Protein AF-0000000069105724 (afdb_homodimer)

Organism: Magallana gigas (NCBI:txid29159)

pLDDT: mean 79.83, std 27.83, range [20.56, 98.88]

Secondary structure (DSSP, 8-state):
-HHHHHHT-EEEEEE-TTS-EEEEEE-TT-BHHHHHHHHHHT--GGGTTSPPPP--SEEEEETTEEPPTT-BTGGGTPPTTSEEEEEEEEPPPP-------------S------------/-HHHHHHT-EEEEEE-TTS-EEEEEE-TT-BHHHHHHHHHHT--GGGTTSPPPP--SEEEEETTEEPPTT-BTGGGTPPTTSEEEEEEEEPPPP--------------------------

InterPro domains:
  IPR000626 Ubiquitin-like domain [PS50053] (10-93)
  IPR029071 Ubiquitin-like domain superfamily [SSF54236] (10-107)
  IPR039540 UBL3-like, ubiquitin domain [PF13881] (10-114)
  IPR040015 UBL3-like [PTHR13169] (10-116)
  IPR047977 UBL3-like, ubiquitin-like domain, metazoan [cd17048] (10-91)

Radius of gyration: 24.15 Å; Cα contacts (8 Å, |Δi|>4): 323; chains: 2; bounding box: 64×56×74 Å

Foldseek 3Di:
DVVVQQVQWDWDWDADPVGDIDIDTHGPPDDPVNVVVVCLVCPDPSCVVPDRDDPQQKWKAAPNDTDDPVDDPVNVVDDPPDDGDIDIDGDDDDPPPPPPDDVVPDPDDDDDPPDPVDDD/DVVVQQVQWDWDWDADPVGDIDIDTHGPPDDPVNVVVVCLVCPDPSCVVPDRDDPQQKWKAAPNDTDDPVDDPVNVVDDPPDDGDIDIDGDDDDPPPPPPDDVVDDDDDDDDDDDDDDPD

S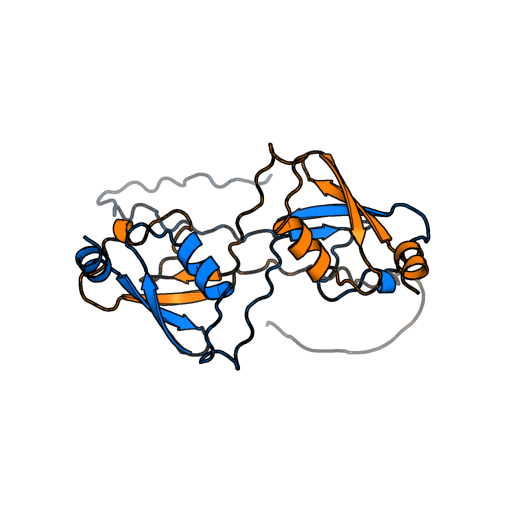equence (240 aa):
MISIQLLLRVNLRLILVSGKTKEFLFYPNDSVADVTDFVYRNWPREWSDENPPASNILRLIYQGRFLHGNVTLGALQLPQGKTTVMHLVPRENLPESNNQGQLKKDKSGESNCSNCCVIVMISIQLLLRVNLRLILVSGKTKEFLFYPNDSVADVTDFVYRNWPREWSDENPPASNILRLIYQGRFLHGNVTLGALQLPQGKTTVMHLVPRENLPESNNQGQLKKDKSGESNCSNCCVIV

Solvent-accessible surface area (backbone atoms only — not comparable to full-atom values): 15125 Å² total; per-residue (Å²): 118,71,69,57,54,61,72,52,37,42,40,36,34,38,29,39,90,87,62,54,71,51,76,44,81,42,52,38,82,39,25,44,45,54,51,36,51,48,44,68,77,55,61,53,74,94,43,63,93,52,77,78,76,75,58,64,41,45,43,46,32,46,96,90,34,76,58,59,48,82,46,30,49,49,77,64,66,63,72,79,96,42,76,46,72,33,39,42,43,67,53,67,72,65,83,74,76,70,71,72,73,73,76,68,73,71,86,85,88,88,76,80,78,73,89,68,84,73,82,132,118,71,69,58,54,61,71,54,39,42,40,37,33,38,28,38,90,87,64,53,70,51,75,45,79,41,50,37,82,39,26,42,43,54,50,36,52,48,44,67,77,54,62,54,73,93,42,63,94,53,77,76,75,74,59,63,41,45,43,43,33,48,95,91,35,77,58,58,49,81,44,29,50,51,76,66,67,63,72,78,98,43,77,44,72,32,40,44,42,68,53,67,71,65,81,73,74,70,76,71,76,74,76,78,69,77,81,84,92,83,88,87,81,78,90,71,96,70,86,128

Nearest PDB structures (foldseek):
  1wgh-assembly1_A  TM=3.651E-01  e=1.586E-09  Mus musculus
  2gow-assembly1_A  TM=3.038E-01  e=2.525E-08  Homo sapiens
  2gbm-assembly3_C  TM=4.520E-01  e=9.089E-02  Homo sapiens
  5xgh-assembly1_A  TM=4.138E-01  e=1.816E-01  Homo sapiens
  8tdu-assembly2_C  TM=5.775E-01  e=8.216E-01  Homo sapiens

Structure (mmCIF, N/CA/C/O backbone):
data_AF-0000000069105724-model_v1
#
loop_
_entity.id
_entity.type
_entity.pdbx_description
1 polymer 'Ubiquitin-like domain-containing protein'
#
loop_
_atom_site.group_PDB
_atom_site.id
_atom_site.type_symbol
_atom_site.label_atom_id
_atom_site.label_alt_id
_atom_site.label_comp_id
_atom_site.label_asym_id
_atom_site.label_entity_id
_atom_site.label_seq_id
_atom_site.pdbx_PDB_ins_code
_atom_site.Cartn_x
_atom_site.Cartn_y
_atom_site.Cartn_z
_atom_site.occupancy
_atom_site.B_iso_or_equiv
_atom_site.auth_seq_id
_atom_site.auth_comp_id
_atom_site.auth_asym_id
_atom_site.auth_atom_id
_atom_site.pdbx_PDB_model_num
ATOM 1 N N . MET A 1 1 ? -12.984 -15.062 -29.875 1 45.16 1 MET A N 1
ATOM 2 C CA . MET A 1 1 ? -11.727 -14.547 -29.344 1 45.16 1 MET A CA 1
ATOM 3 C C . MET A 1 1 ? -11.742 -14.508 -27.828 1 45.16 1 MET A C 1
ATOM 5 O O . MET A 1 1 ? -10.703 -14.688 -27.188 1 45.16 1 MET A O 1
ATOM 9 N N . ILE A 1 2 ? -12.945 -14.25 -27.234 1 51.31 2 ILE A N 1
ATOM 10 C CA . ILE A 1 2 ? -13.125 -14.062 -25.797 1 51.31 2 ILE A CA 1
ATOM 11 C C . ILE A 1 2 ? -12.852 -15.367 -25.062 1 51.31 2 ILE A C 1
ATOM 13 O O . ILE A 1 2 ? -12.25 -15.375 -24 1 51.31 2 ILE A O 1
ATOM 17 N N . SER A 1 3 ? -13.328 -16.422 -25.734 1 51.56 3 SER A N 1
ATOM 18 C CA . SER A 1 3 ? -13.352 -17.734 -25.109 1 51.56 3 SER A CA 1
ATOM 19 C C . SER A 1 3 ? -11.938 -18.25 -24.844 1 51.56 3 SER A C 1
ATOM 21 O O . SER A 1 3 ? -11.703 -18.938 -23.859 1 51.56 3 SER A O 1
ATOM 23 N N . ILE A 1 4 ? -10.984 -17.906 -25.75 1 54.56 4 ILE A N 1
ATOM 24 C CA . ILE A 1 4 ? -9.625 -18.422 -25.672 1 54.56 4 ILE A CA 1
ATOM 25 C C . ILE A 1 4 ? -8.883 -17.766 -24.5 1 54.56 4 ILE A C 1
ATOM 27 O O . ILE A 1 4 ? -8.086 -18.422 -23.828 1 54.56 4 ILE A O 1
ATOM 31 N N . GLN A 1 5 ? -9.234 -16.516 -24.266 1 55.97 5 GLN A N 1
ATOM 32 C CA . GLN A 1 5 ? -8.531 -15.812 -23.188 1 55.97 5 GLN A CA 1
ATOM 33 C C . GLN A 1 5 ? -8.789 -16.469 -21.844 1 55.97 5 GLN A C 1
ATOM 35 O O . GLN A 1 5 ? -7.883 -16.562 -21 1 55.97 5 GLN A O 1
ATOM 40 N N . LEU A 1 6 ? -10.047 -16.953 -21.703 1 60.75 6 LEU A N 1
ATOM 41 C CA . LEU A 1 6 ? -10.359 -17.625 -20.453 1 60.75 6 LEU A CA 1
ATOM 42 C C . LEU A 1 6 ? -9.547 -18.906 -20.312 1 60.75 6 LEU A C 1
ATOM 44 O O . LEU A 1 6 ? -9.156 -19.281 -19.203 1 60.75 6 LEU A O 1
ATOM 48 N N . LEU A 1 7 ? -9.383 -19.516 -21.469 1 71.38 7 LEU A N 1
ATOM 49 C CA . LEU A 1 7 ? -8.633 -20.766 -21.438 1 71.38 7 LEU A CA 1
ATOM 50 C C . LEU A 1 7 ? -7.172 -20.516 -21.078 1 71.38 7 LEU A C 1
ATOM 52 O O . LEU A 1 7 ? -6.469 -21.438 -20.656 1 71.38 7 LEU A O 1
ATOM 56 N N . LEU A 1 8 ? -6.836 -19.234 -21.188 1 84.75 8 LEU A N 1
ATOM 57 C CA . LEU A 1 8 ? -5.43 -18.922 -20.938 1 84.75 8 LEU A CA 1
ATOM 58 C C . LEU A 1 8 ? -5.238 -18.328 -19.547 1 84.75 8 LEU A C 1
ATOM 60 O O . LEU A 1 8 ? -4.113 -17.984 -19.172 1 84.75 8 LEU A O 1
ATOM 64 N N . ARG A 1 9 ? -6.406 -18.406 -18.844 1 93.5 9 ARG A N 1
ATOM 65 C CA . ARG A 1 9 ? -6.285 -17.781 -17.531 1 93.5 9 ARG A CA 1
ATOM 66 C C . ARG A 1 9 ? -5.527 -18.672 -16.562 1 93.5 9 ARG A C 1
ATOM 68 O O . ARG A 1 9 ? -5.504 -19.891 -16.734 1 93.5 9 ARG A O 1
ATOM 75 N N . VAL A 1 10 ? -4.844 -18.031 -15.68 1 96.81 10 VAL A N 1
ATOM 76 C CA . VAL A 1 10 ? -4.094 -18.703 -14.625 1 96.81 10 VAL A CA 1
ATOM 77 C C . VAL A 1 10 ? -4.969 -18.844 -13.375 1 96.81 10 VAL A C 1
ATOM 79 O O . VAL A 1 10 ? -5.504 -17.844 -12.875 1 96.81 10 VAL A O 1
ATOM 82 N N . ASN A 1 11 ? -5.195 -20.094 -12.984 1 97.44 11 ASN A N 1
ATOM 83 C CA . ASN A 1 11 ? -5.848 -20.328 -11.703 1 97.44 11 ASN A CA 1
ATOM 84 C C . ASN A 1 11 ? -4.848 -20.281 -10.547 1 97.44 11 ASN A C 1
ATOM 86 O O . ASN A 1 11 ? -3.984 -21.156 -10.43 1 97.44 11 ASN A O 1
ATOM 90 N N . LEU A 1 12 ? -4.965 -19.25 -9.734 1 98.56 12 LEU A N 1
ATOM 91 C CA . LEU A 1 12 ? -4.027 -19.016 -8.641 1 98.56 12 LEU A CA 1
ATOM 92 C C . LEU A 1 12 ? -4.711 -19.203 -7.289 1 98.56 12 LEU A C 1
ATOM 94 O O . LEU A 1 12 ? -5.723 -18.562 -7 1 98.56 12 LEU A O 1
ATOM 98 N N . ARG A 1 13 ? -4.227 -20.141 -6.496 1 98.81 13 ARG A N 1
ATOM 99 C CA . ARG A 1 13 ? -4.676 -20.281 -5.113 1 98.81 13 ARG A CA 1
ATOM 100 C C . ARG A 1 13 ? -3.734 -19.562 -4.156 1 98.81 13 ARG A C 1
ATOM 102 O O . ARG A 1 13 ? -2.543 -19.875 -4.098 1 98.81 13 ARG A O 1
ATOM 109 N N . LEU A 1 14 ? -4.277 -18.578 -3.479 1 98.88 14 LEU A N 1
ATOM 110 C CA . LEU A 1 14 ? -3.488 -17.812 -2.525 1 98.88 14 LEU A CA 1
ATOM 111 C C . LEU A 1 14 ? -3.738 -18.297 -1.1 1 98.88 14 LEU A C 1
ATOM 113 O O . LEU A 1 14 ? -4.879 -18.562 -0.722 1 98.88 14 LEU A O 1
ATOM 117 N N . ILE A 1 15 ? -2.637 -18.406 -0.337 1 98.81 15 ILE A N 1
ATOM 118 C CA . ILE A 1 15 ? -2.715 -18.859 1.049 1 98.81 15 ILE A CA 1
ATOM 119 C C . ILE A 1 15 ? -2.229 -17.75 1.979 1 98.81 15 ILE A C 1
ATOM 121 O O . ILE A 1 15 ? -1.13 -17.219 1.8 1 98.81 15 ILE A O 1
ATOM 125 N N . LEU A 1 16 ? -3.041 -17.406 2.932 1 98.69 16 LEU A N 1
ATOM 126 C CA . LEU A 1 16 ? -2.625 -16.5 3.986 1 98.69 16 LEU A CA 1
ATOM 127 C C . LEU A 1 16 ? -1.806 -17.219 5.047 1 98.69 16 LEU A C 1
ATOM 129 O O . LEU A 1 16 ? -1.787 -18.453 5.09 1 98.69 16 LEU A O 1
ATOM 133 N N . VAL A 1 17 ? -1.07 -16.422 5.93 1 97.19 17 VAL A N 1
ATOM 134 C CA . VAL A 1 17 ? -0.283 -16.984 7.02 1 97.19 17 VAL A CA 1
ATOM 135 C C . VAL A 1 17 ? -1.186 -17.812 7.934 1 97.19 17 VAL A C 1
ATOM 137 O O . VAL A 1 17 ? -0.758 -18.828 8.477 1 97.19 17 VAL A O 1
ATOM 140 N N . SER A 1 18 ? -2.396 -17.328 8.023 1 97.25 18 SER A N 1
ATOM 141 C CA . SER A 1 18 ? -3.367 -18.016 8.875 1 97.25 18 SER A CA 1
ATOM 142 C C . SER A 1 18 ? -3.732 -19.375 8.32 1 97.25 18 SER A C 1
ATOM 144 O O . SER A 1 18 ? -4.336 -20.203 9.016 1 97.25 18 SER A O 1
ATOM 146 N N . GLY A 1 19 ? -3.535 -19.625 7.047 1 97.88 19 GLY A N 1
ATOM 147 C CA . GLY A 1 19 ? -3.895 -20.875 6.418 1 97.88 19 GLY A CA 1
ATOM 148 C C . GLY A 1 19 ? -5.121 -20.781 5.535 1 97.88 19 GLY A C 1
ATOM 149 O O . GLY A 1 19 ? -5.41 -21.688 4.754 1 97.88 19 GLY A O 1
ATOM 150 N N . LYS A 1 20 ? -5.828 -19.703 5.637 1 98.31 20 LYS A N 1
ATOM 151 C CA . LYS A 1 20 ? -6.988 -19.5 4.773 1 98.31 20 LYS A CA 1
ATOM 152 C C . LYS A 1 20 ? -6.574 -19.391 3.309 1 98.31 20 LYS A C 1
ATOM 154 O O . LYS A 1 20 ? -5.516 -18.844 3 1 98.31 20 LYS A O 1
ATOM 159 N N . THR A 1 21 ? -7.457 -19.844 2.441 1 98.31 21 THR A N 1
ATOM 160 C CA . THR A 1 21 ? -7.117 -19.875 1.023 1 98.31 21 THR A CA 1
ATOM 161 C C . THR A 1 21 ? -8.258 -19.328 0.178 1 98.31 21 THR A C 1
ATOM 163 O O . THR A 1 21 ? -9.414 -19.297 0.62 1 98.31 21 THR A O 1
ATOM 166 N N . LYS A 1 22 ? -7.957 -18.875 -0.985 1 98.69 22 LYS A N 1
ATOM 167 C CA . LYS A 1 22 ? -8.914 -18.469 -2.014 1 98.69 22 LYS A CA 1
ATOM 168 C C . LYS A 1 22 ? -8.289 -18.562 -3.406 1 98.69 22 LYS A C 1
ATOM 170 O O . LYS A 1 22 ? -7.109 -18.281 -3.586 1 98.69 22 LYS A O 1
ATOM 175 N N . GLU A 1 23 ? -9.109 -18.953 -4.328 1 98.56 23 GLU A N 1
ATOM 176 C CA . GLU A 1 23 ? -8.664 -19.047 -5.715 1 98.56 23 GLU A CA 1
ATOM 177 C C . GLU A 1 23 ? -9.094 -17.828 -6.512 1 98.56 23 GLU A C 1
ATOM 179 O O . GLU A 1 23 ? -10.195 -17.312 -6.324 1 98.56 23 GLU A O 1
ATOM 184 N N . PHE A 1 24 ? -8.188 -17.438 -7.359 1 98.25 24 PHE A N 1
ATOM 185 C CA . PHE A 1 24 ? -8.414 -16.328 -8.281 1 98.25 24 PHE A CA 1
ATOM 186 C C . PHE A 1 24 ? -8.031 -16.719 -9.703 1 98.25 24 PHE A C 1
ATOM 188 O O . PHE A 1 24 ? -7.168 -17.578 -9.898 1 98.25 24 PHE A O 1
ATOM 195 N N . LEU A 1 25 ? -8.727 -16.031 -10.648 1 97.19 25 LEU A N 1
ATOM 196 C CA . LEU A 1 25 ? -8.352 -16.172 -12.055 1 97.19 25 LEU A CA 1
ATOM 197 C C . LEU A 1 25 ? -7.715 -14.891 -12.578 1 97.19 25 LEU A C 1
ATOM 199 O O . LEU A 1 25 ? -8.273 -13.805 -12.414 1 97.19 25 LEU A O 1
ATOM 203 N N . PHE A 1 26 ? -6.488 -15.07 -13.117 1 97.56 26 PHE A N 1
ATOM 204 C CA . PHE A 1 26 ? -5.766 -13.93 -13.672 1 97.56 26 PHE A CA 1
ATOM 205 C C . PHE A 1 26 ? -5.266 -14.234 -15.078 1 97.56 26 PHE A C 1
ATOM 207 O O . PHE A 1 26 ? -5.301 -15.383 -15.516 1 97.56 26 PHE A O 1
ATOM 214 N N . TYR A 1 27 ? -4.855 -13.203 -15.773 1 96.25 27 TYR A N 1
ATOM 215 C CA . TYR A 1 27 ? -4.277 -13.367 -17.094 1 96.25 27 TYR A CA 1
ATOM 216 C C . TYR A 1 27 ? -2.77 -13.578 -17.016 1 96.25 27 TYR A C 1
ATOM 218 O O . TYR A 1 27 ? -2.119 -13.078 -16.094 1 96.25 27 TYR A O 1
ATOM 226 N N . PRO A 1 28 ? -2.244 -14.258 -18.016 1 95.31 28 PRO A N 1
ATOM 227 C CA . PRO A 1 28 ? -0.793 -14.453 -18.062 1 95.31 28 PRO A CA 1
ATOM 228 C C . PRO A 1 28 ? -0.02 -13.141 -18.109 1 95.31 28 PRO A C 1
ATOM 230 O O . PRO A 1 28 ? 1.113 -13.07 -17.625 1 95.31 28 PRO A O 1
ATOM 233 N N . ASN A 1 29 ? -0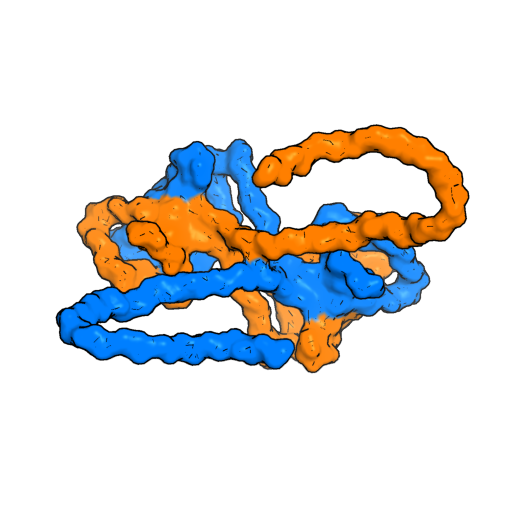.646 -12.086 -18.625 1 96.44 29 ASN A N 1
ATOM 234 C CA . ASN A 1 29 ? 0.057 -10.82 -18.766 1 96.44 29 ASN A CA 1
ATOM 235 C C . ASN A 1 29 ? -0.033 -9.984 -17.5 1 96.44 29 ASN A C 1
ATOM 237 O O . ASN A 1 29 ? 0.586 -8.922 -17.406 1 96.44 29 ASN A O 1
ATOM 241 N N . ASP A 1 30 ? -0.802 -10.445 -16.531 1 97.75 30 ASP A N 1
ATOM 242 C CA . ASP A 1 30 ? -0.829 -9.742 -15.258 1 97.75 30 ASP A CA 1
ATOM 243 C C . ASP A 1 30 ? 0.503 -9.883 -14.523 1 97.75 30 ASP A C 1
ATOM 245 O O . ASP A 1 30 ? 1.07 -10.977 -14.461 1 97.75 30 ASP A O 1
ATOM 249 N N . SER A 1 31 ? 1.043 -8.719 -14.008 1 98.5 31 SER A N 1
ATOM 250 C CA . SER A 1 31 ? 2.225 -8.766 -13.156 1 98.5 31 SER A CA 1
ATOM 251 C C . SER A 1 31 ? 1.861 -9.172 -11.734 1 98.5 31 SER A C 1
ATOM 253 O O . SER A 1 31 ? 0.689 -9.148 -11.352 1 98.5 31 SER A O 1
ATOM 255 N N . VAL A 1 32 ? 2.803 -9.5 -11.023 1 98.62 32 VAL A N 1
ATOM 256 C CA . VAL A 1 32 ? 2.635 -9.797 -9.609 1 98.62 32 VAL A CA 1
ATOM 257 C C . VAL A 1 32 ? 2.064 -8.578 -8.883 1 98.62 32 VAL A C 1
ATOM 259 O O . VAL A 1 32 ? 1.188 -8.719 -8.023 1 98.62 32 VAL A O 1
ATOM 262 N N . ALA A 1 33 ? 2.529 -7.418 -9.25 1 98.44 33 ALA A N 1
ATOM 263 C CA . ALA A 1 33 ? 2.012 -6.18 -8.68 1 98.44 33 ALA A CA 1
ATOM 264 C C . ALA A 1 33 ? 0.521 -6.023 -8.969 1 98.44 33 ALA A C 1
ATOM 266 O O . ALA A 1 33 ? -0.25 -5.629 -8.086 1 98.44 33 ALA A O 1
ATOM 267 N N . ASP A 1 34 ? 0.112 -6.352 -10.156 1 98.56 34 ASP A N 1
ATOM 268 C CA . ASP A 1 34 ? -1.303 -6.297 -10.508 1 98.56 34 ASP A CA 1
ATOM 269 C C . ASP A 1 34 ? -2.123 -7.262 -9.656 1 98.56 34 ASP A C 1
ATOM 271 O O . ASP A 1 34 ? -3.203 -6.91 -9.18 1 98.56 34 ASP A O 1
ATOM 275 N N . VAL A 1 35 ? -1.619 -8.406 -9.469 1 98.81 35 VAL A N 1
ATOM 276 C CA . VAL A 1 35 ? -2.305 -9.453 -8.719 1 98.81 35 VAL A CA 1
ATOM 277 C C . VAL A 1 35 ? -2.482 -9.023 -7.27 1 98.81 35 VAL A C 1
ATOM 279 O O . VAL A 1 35 ? -3.6 -9.031 -6.746 1 98.81 35 VAL A O 1
ATOM 282 N N . THR A 1 36 ? -1.405 -8.609 -6.617 1 98.75 36 THR A N 1
ATOM 283 C CA . THR A 1 36 ? -1.456 -8.266 -5.199 1 98.75 36 THR A CA 1
ATOM 284 C C . THR A 1 36 ? -2.32 -7.031 -4.973 1 98.75 36 THR A C 1
ATOM 286 O O . THR A 1 36 ? -3.059 -6.957 -3.988 1 98.75 36 THR A O 1
ATOM 289 N N . ASP A 1 37 ? -2.207 -6.074 -5.855 1 98.31 37 ASP A N 1
ATOM 290 C CA . ASP A 1 37 ? -3.061 -4.891 -5.762 1 98.31 37 ASP A CA 1
ATOM 291 C C . ASP A 1 37 ? -4.535 -5.27 -5.879 1 98.31 37 ASP A C 1
ATOM 293 O O . ASP A 1 37 ? -5.375 -4.75 -5.141 1 98.31 37 ASP A O 1
ATOM 297 N N . PHE A 1 38 ? -4.836 -6.109 -6.82 1 98.81 38 PHE A N 1
ATOM 298 C CA . PHE A 1 38 ? -6.207 -6.562 -7.02 1 98.81 38 PHE A CA 1
ATOM 299 C C . PHE A 1 38 ? -6.742 -7.238 -5.762 1 98.81 38 PHE A C 1
ATOM 301 O O . PHE A 1 38 ? -7.844 -6.93 -5.305 1 98.81 38 PHE A O 1
ATOM 308 N N . VAL A 1 39 ? -5.977 -8.125 -5.23 1 98.81 39 VAL A N 1
ATOM 309 C CA . VAL A 1 39 ? -6.418 -8.875 -4.062 1 98.81 39 VAL A CA 1
ATOM 310 C C . VAL A 1 39 ? -6.629 -7.926 -2.885 1 98.81 39 VAL A C 1
ATOM 312 O O . VAL A 1 39 ? -7.625 -8.023 -2.168 1 98.81 39 VAL A O 1
ATOM 315 N N . TYR A 1 40 ? -5.695 -7.039 -2.703 1 98.38 40 TYR A N 1
ATOM 316 C CA . TYR A 1 40 ? -5.805 -6.074 -1.614 1 98.38 40 TYR A CA 1
ATOM 317 C C . TYR A 1 40 ? -7.082 -5.254 -1.738 1 98.38 40 TYR A C 1
ATOM 319 O O . TYR A 1 40 ? -7.777 -5.023 -0.747 1 98.38 40 TYR A O 1
ATOM 327 N N . ARG A 1 41 ? -7.391 -4.816 -2.951 1 97.81 41 ARG A N 1
ATOM 328 C CA . ARG A 1 41 ? -8.539 -3.947 -3.197 1 97.81 41 ARG A CA 1
ATOM 329 C C . ARG A 1 41 ? -9.836 -4.738 -3.174 1 97.81 41 ARG A C 1
ATOM 331 O O . ARG A 1 41 ? -10.922 -4.16 -3.068 1 97.81 41 ARG A O 1
ATOM 338 N N . ASN A 1 42 ? -9.758 -6.031 -3.408 1 98.12 42 ASN A N 1
ATOM 339 C CA . ASN A 1 42 ? -10.914 -6.918 -3.416 1 98.12 42 ASN A CA 1
ATOM 340 C C . ASN A 1 42 ? -10.766 -8.047 -2.4 1 98.12 42 ASN A C 1
ATOM 342 O O . ASN A 1 42 ? -10.961 -9.219 -2.73 1 98.12 42 ASN A O 1
ATOM 346 N N . TRP A 1 43 ? -10.5 -7.668 -1.229 1 98.62 43 TRP A N 1
ATOM 347 C CA . TRP A 1 43 ? -10.258 -8.633 -0.159 1 98.62 43 TRP A CA 1
ATOM 348 C C . TRP A 1 43 ? -11.414 -9.625 -0.051 1 98.62 43 TRP A C 1
ATOM 350 O O . TRP A 1 43 ? -12.57 -9.227 0.082 1 98.62 43 TRP A O 1
ATOM 360 N N . PRO A 1 44 ? -11.148 -10.844 -0.131 1 97.81 44 PRO A N 1
ATOM 361 C CA . PRO A 1 44 ? -12.219 -11.836 -0.212 1 97.81 44 PRO A CA 1
ATOM 362 C C . PRO A 1 44 ? -13.094 -11.875 1.041 1 97.81 44 PRO A C 1
ATOM 364 O O . PRO A 1 44 ? -12.586 -11.68 2.152 1 97.81 44 PRO A O 1
ATOM 367 N N . ARG A 1 45 ? -14.328 -12.211 0.836 1 97.12 45 ARG A N 1
ATOM 368 C CA . ARG A 1 45 ? -15.242 -12.359 1.961 1 97.12 45 ARG A CA 1
ATOM 369 C C . ARG A 1 45 ? -14.828 -13.516 2.859 1 97.12 45 ARG A C 1
ATOM 371 O O . ARG A 1 45 ? -14.984 -13.453 4.078 1 97.12 45 ARG A O 1
ATOM 378 N N . GLU A 1 46 ? -14.281 -14.555 2.26 1 96.75 46 GLU A N 1
ATOM 379 C CA . GLU A 1 46 ? -13.828 -15.734 2.99 1 96.75 46 GLU A CA 1
ATOM 380 C C . GLU A 1 46 ? -12.719 -15.375 3.979 1 96.75 46 GLU A C 1
ATOM 382 O O . GLU A 1 46 ? -12.43 -16.141 4.902 1 96.75 46 GLU A O 1
ATOM 387 N N . TRP A 1 47 ? -12.094 -14.258 3.717 1 98.31 47 TRP A N 1
ATOM 388 C CA . TRP A 1 47 ? -11.023 -13.805 4.59 1 98.31 47 TRP A CA 1
ATOM 389 C C . TRP A 1 47 ? -11.508 -12.703 5.531 1 98.31 47 TRP A C 1
ATOM 391 O O . TRP A 1 47 ? -10.703 -11.938 6.07 1 98.31 47 TRP A O 1
ATOM 401 N N . SER A 1 48 ? -12.781 -12.547 5.793 1 96.44 48 SER A N 1
ATOM 402 C CA . SER A 1 48 ? -13.367 -11.422 6.512 1 96.44 48 SER A CA 1
ATOM 403 C C . SER A 1 48 ? -12.836 -11.336 7.938 1 96.44 48 SER A C 1
ATOM 405 O O . SER A 1 48 ? -12.766 -10.25 8.516 1 96.44 48 SER A O 1
ATOM 407 N N . ASP A 1 49 ? -12.492 -12.445 8.547 1 97.06 49 ASP A N 1
ATOM 408 C CA . ASP A 1 49 ? -11.969 -12.453 9.906 1 97.06 49 ASP A CA 1
ATOM 409 C C . ASP A 1 49 ? -10.5 -12.039 9.93 1 97.06 49 ASP A C 1
ATOM 411 O O . ASP A 1 49 ? -9.906 -11.898 11 1 97.06 49 ASP A O 1
ATOM 415 N N . GLU A 1 50 ? -9.914 -11.906 8.742 1 96.81 50 GLU A N 1
ATOM 416 C CA . GLU A 1 50 ? -8.547 -11.43 8.57 1 96.81 50 GLU A CA 1
ATOM 417 C C . GLU A 1 50 ? -8.523 -9.984 8.062 1 96.81 50 GLU A C 1
ATOM 419 O O . GLU A 1 50 ? -8.977 -9.711 6.949 1 96.81 50 GLU A O 1
ATOM 424 N N . ASN A 1 51 ? -7.988 -9.148 8.883 1 95.69 51 ASN A N 1
ATOM 425 C CA . ASN A 1 51 ? -7.895 -7.77 8.414 1 95.69 51 ASN A CA 1
ATOM 426 C C . ASN A 1 51 ? -6.816 -7.613 7.34 1 95.69 51 ASN A C 1
ATOM 428 O O . ASN A 1 51 ? -5.727 -8.172 7.465 1 95.69 51 ASN A O 1
ATOM 432 N N . PRO A 1 52 ? -7.145 -6.863 6.234 1 97.06 52 PRO A N 1
ATOM 433 C CA . PRO A 1 52 ? -6.035 -6.504 5.348 1 97.06 52 PRO A CA 1
ATOM 434 C C . PRO A 1 52 ? -4.949 -5.699 6.059 1 97.06 52 PRO A C 1
ATOM 436 O O . PRO A 1 52 ? -5.234 -4.98 7.016 1 97.06 52 PRO A O 1
ATOM 439 N N . PRO A 1 53 ? -3.695 -5.902 5.629 1 95.81 53 PRO A N 1
ATOM 440 C CA . PRO A 1 53 ? -2.656 -5.059 6.219 1 95.81 53 PRO A CA 1
ATOM 441 C C . PRO A 1 53 ? -2.863 -3.574 5.926 1 95.81 53 PRO A C 1
ATOM 443 O O . PRO A 1 53 ? -3.531 -3.223 4.949 1 95.81 53 PRO A O 1
ATOM 446 N N . ALA A 1 54 ? -2.381 -2.766 6.824 1 94.12 54 ALA A N 1
ATOM 447 C CA . ALA A 1 54 ? -2.391 -1.331 6.551 1 94.12 54 ALA A CA 1
ATOM 448 C C . ALA A 1 54 ? -1.567 -1.005 5.309 1 94.12 54 ALA A C 1
ATOM 450 O O . ALA A 1 54 ? -0.548 -1.648 5.043 1 94.12 54 ALA A O 1
ATOM 451 N N . SER A 1 55 ? -1.972 -0.055 4.555 1 95.12 55 SER A N 1
ATOM 452 C CA . SER A 1 55 ? -1.243 0.257 3.328 1 95.12 55 SER A CA 1
ATOM 453 C C . SER A 1 55 ? 0.158 0.773 3.635 1 95.12 55 SER A C 1
ATOM 455 O O . SER A 1 55 ? 1.141 0.291 3.068 1 95.12 55 SER A O 1
ATOM 457 N N . ASN A 1 56 ? 0.188 1.768 4.492 1 95 56 ASN A N 1
ATOM 458 C CA . ASN A 1 56 ? 1.438 2.387 4.918 1 95 56 ASN A CA 1
ATOM 459 C C . ASN A 1 56 ? 2.379 2.619 3.74 1 95 56 ASN A C 1
ATOM 461 O O . ASN A 1 56 ? 3.588 2.4 3.854 1 95 56 ASN A O 1
ATOM 465 N N . ILE A 1 57 ? 1.839 2.873 2.617 1 96.62 57 ILE A N 1
ATOM 466 C CA . ILE A 1 57 ? 2.668 3.139 1.446 1 96.62 57 ILE A CA 1
ATOM 467 C C . ILE A 1 57 ? 3.467 4.422 1.662 1 96.62 57 ILE A C 1
ATOM 469 O O . ILE A 1 57 ? 4.652 4.488 1.329 1 96.62 57 ILE A O 1
ATOM 473 N N . LEU A 1 58 ? 2.768 5.371 2.172 1 97.56 58 LEU A N 1
ATOM 474 C CA . LEU A 1 58 ? 3.34 6.676 2.496 1 97.56 58 LEU A CA 1
ATOM 475 C C . LEU A 1 58 ? 3.229 6.961 3.99 1 97.56 58 LEU A C 1
ATOM 477 O O . LEU A 1 58 ? 2.24 6.59 4.625 1 97.56 58 LEU A O 1
ATOM 481 N N . ARG A 1 59 ? 4.262 7.645 4.555 1 97.5 59 ARG A N 1
ATOM 482 C CA . ARG A 1 59 ? 4.281 8.047 5.957 1 97.5 59 ARG A CA 1
ATOM 483 C C . ARG A 1 59 ? 4.535 9.547 6.094 1 97.5 59 ARG A C 1
ATOM 485 O O . ARG A 1 59 ? 5.074 10.172 5.18 1 97.5 59 ARG A O 1
ATOM 492 N N . LEU A 1 60 ? 4.129 10.039 7.199 1 98.31 60 LEU A N 1
ATOM 493 C CA . LEU A 1 60 ? 4.312 11.461 7.461 1 98.31 60 LEU A CA 1
ATOM 494 C C . LEU A 1 60 ? 5.301 11.68 8.602 1 98.31 60 LEU A C 1
ATOM 496 O O . LEU A 1 60 ? 5.273 10.953 9.602 1 98.31 60 LEU A O 1
ATOM 500 N N . ILE A 1 61 ? 6.145 12.656 8.445 1 98.5 61 ILE A N 1
ATOM 501 C CA . ILE A 1 61 ? 7.031 13.141 9.5 1 98.5 61 ILE A CA 1
ATOM 502 C C . ILE A 1 61 ? 6.645 14.57 9.875 1 98.5 61 ILE A C 1
ATOM 504 O O . ILE A 1 61 ? 6.543 15.438 9.008 1 98.5 61 ILE A O 1
ATOM 508 N N . TYR A 1 62 ? 6.438 14.773 11.078 1 98.62 62 TYR A N 1
ATOM 509 C CA . TYR A 1 62 ? 6.125 16.094 11.617 1 98.62 62 TYR A CA 1
ATOM 510 C C . TYR A 1 62 ? 7.012 16.406 12.82 1 98.62 62 TYR A C 1
ATOM 512 O O . TYR A 1 62 ? 7.004 15.688 13.812 1 98.62 62 TYR A O 1
ATOM 520 N N . GLN A 1 63 ? 7.785 17.484 12.68 1 97.31 63 GLN A N 1
ATOM 521 C CA . GLN A 1 63 ? 8.656 17.938 13.758 1 97.31 63 GLN A CA 1
ATOM 522 C C . GLN A 1 63 ? 9.602 16.828 14.211 1 97.31 63 GLN A C 1
ATOM 524 O O . GLN A 1 63 ? 9.766 16.594 15.406 1 97.31 63 GLN A O 1
ATOM 529 N N . GLY A 1 64 ? 10.086 16.125 13.227 1 96.81 64 GLY A N 1
ATOM 530 C CA . GLY A 1 64 ? 11.109 15.117 13.453 1 96.81 64 GLY A CA 1
ATOM 531 C C . GLY A 1 64 ? 10.547 13.781 13.914 1 96.81 64 GLY A C 1
ATOM 532 O O . GLY A 1 64 ? 11.305 12.867 14.242 1 96.81 64 GLY A O 1
ATOM 533 N N . ARG A 1 65 ? 9.234 13.703 13.938 1 96.88 65 ARG A N 1
ATOM 534 C CA . ARG A 1 65 ? 8.57 12.5 14.445 1 96.88 65 ARG A CA 1
ATOM 535 C C . ARG A 1 65 ? 7.703 11.859 13.367 1 96.88 65 ARG A C 1
ATOM 537 O O . ARG A 1 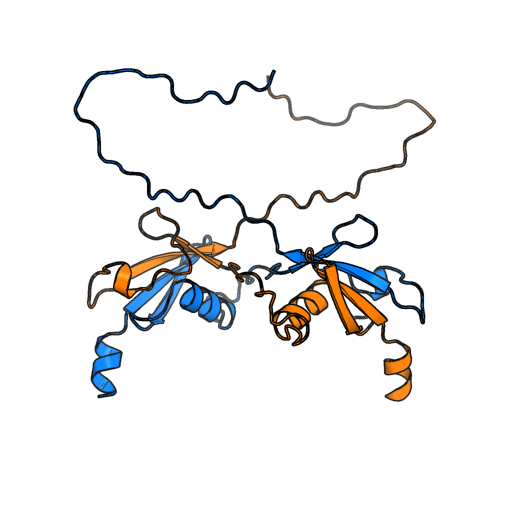65 ? 6.918 12.547 12.711 1 96.88 65 ARG A O 1
ATOM 544 N N . PHE A 1 66 ? 7.871 10.523 13.219 1 97.19 66 PHE A N 1
ATOM 545 C CA . PHE A 1 66 ? 6.93 9.797 12.375 1 97.19 66 PHE A CA 1
ATOM 546 C C . PHE A 1 66 ? 5.551 9.75 13.023 1 97.19 66 PHE A C 1
ATOM 548 O O . PHE A 1 66 ? 5.43 9.484 14.219 1 97.19 66 PHE A O 1
ATOM 555 N N . LEU A 1 67 ? 4.547 9.992 12.219 1 97.56 67 LEU A N 1
ATOM 556 C CA . LEU A 1 67 ? 3.188 9.961 12.75 1 97.56 67 LEU A CA 1
ATOM 557 C C . LEU A 1 67 ? 2.543 8.602 12.523 1 97.56 67 LEU A C 1
ATOM 559 O O . LEU A 1 67 ? 2.695 8.008 11.453 1 97.56 67 LEU A O 1
ATOM 563 N N . HIS A 1 68 ? 1.935 8.07 13.602 1 96.88 68 HIS A N 1
ATOM 564 C CA . HIS A 1 68 ? 1.181 6.832 13.469 1 96.88 68 HIS A CA 1
ATOM 565 C C . HIS A 1 68 ? -0.068 7.039 12.617 1 96.88 68 HIS A C 1
ATOM 567 O O . HIS A 1 68 ? -0.72 8.078 12.703 1 96.88 68 HIS A O 1
ATOM 573 N N . GLY A 1 69 ? -0.425 6.035 11.875 1 97.31 69 GLY A N 1
ATOM 574 C CA . GLY A 1 69 ? -1.547 6.117 10.953 1 97.31 69 GLY A CA 1
ATOM 575 C C . GLY A 1 69 ? -2.867 6.398 11.641 1 97.31 69 GLY A C 1
ATOM 576 O O . GLY A 1 69 ? -3.766 7.004 11.055 1 97.31 69 GLY A O 1
ATOM 577 N N . ASN A 1 70 ? -2.961 6.02 12.859 1 97.25 70 ASN A N 1
ATOM 578 C CA . ASN A 1 70 ? -4.227 6.109 13.578 1 97.25 70 ASN A CA 1
ATOM 579 C C . ASN A 1 70 ? -4.434 7.5 14.172 1 97.25 70 ASN A C 1
ATOM 581 O O . ASN A 1 70 ? -5.531 7.824 14.633 1 97.25 70 ASN A O 1
ATOM 585 N N . VAL A 1 71 ? -3.473 8.32 14.227 1 98 71 VAL A N 1
ATOM 586 C CA . VAL A 1 71 ? -3.572 9.656 14.82 1 98 71 VAL A CA 1
ATOM 587 C C . VAL A 1 71 ? -4.352 10.578 13.883 1 98 71 VAL A C 1
ATOM 589 O O . VAL A 1 71 ? -4.133 10.57 12.672 1 98 71 VAL A O 1
ATOM 592 N N . THR A 1 72 ? -5.273 11.273 14.406 1 98.31 72 THR A N 1
ATOM 593 C CA . THR A 1 72 ? -6 12.258 13.617 1 98.31 72 THR A CA 1
ATOM 594 C C . THR A 1 72 ? -5.242 13.586 13.578 1 98.31 72 THR A C 1
ATOM 596 O O . THR A 1 72 ? -4.406 13.852 14.445 1 98.31 72 THR A O 1
ATOM 599 N N . LEU A 1 73 ? -5.559 14.391 12.609 1 97.56 73 LEU A N 1
ATOM 600 C CA . LEU A 1 73 ? -4.895 15.688 12.5 1 97.56 73 LEU A CA 1
ATOM 601 C C . LEU A 1 73 ? -5.25 16.578 13.688 1 97.56 73 LEU A C 1
ATOM 603 O O . LEU A 1 73 ? -4.406 17.344 14.172 1 97.56 73 LEU A O 1
ATOM 607 N N . GLY A 1 74 ? -6.504 16.484 14.133 1 95.94 74 GLY A N 1
ATOM 608 C CA . GLY A 1 74 ? -6.914 17.25 15.297 1 95.94 74 GLY A CA 1
ATOM 609 C C . GLY A 1 74 ? -6.152 16.891 16.562 1 95.94 74 GLY A C 1
ATOM 610 O O . GLY A 1 74 ? -5.855 17.75 17.391 1 95.94 74 GLY A O 1
ATOM 611 N N . ALA A 1 75 ? -5.879 15.664 16.688 1 97.06 75 ALA A N 1
ATOM 612 C CA . ALA A 1 75 ? -5.184 15.18 17.891 1 97.06 75 ALA A CA 1
ATOM 613 C C . ALA A 1 75 ? -3.756 15.719 17.938 1 97.06 75 ALA A C 1
ATOM 615 O O . ALA A 1 75 ? -3.127 15.719 19 1 97.06 75 ALA A O 1
ATOM 616 N N . LEU A 1 76 ? -3.17 16.141 16.891 1 96.81 76 LEU A N 1
ATOM 617 C CA . LEU A 1 76 ? -1.797 16.625 16.828 1 96.81 76 LEU A CA 1
ATOM 618 C C . LEU A 1 76 ? -1.698 18.047 17.359 1 96.81 76 LEU A C 1
ATOM 620 O O . LEU A 1 76 ? -0.597 18.578 17.531 1 96.81 76 LEU A O 1
ATOM 624 N N . GLN A 1 77 ? -2.818 18.656 17.641 1 95.31 77 GLN A N 1
ATOM 625 C CA . GLN A 1 77 ? -2.844 20.016 18.172 1 95.31 77 GLN A CA 1
ATOM 626 C C . GLN A 1 77 ? -2.043 20.969 17.281 1 95.31 77 GLN A C 1
ATOM 628 O O . GLN A 1 77 ? -1.178 21.688 17.766 1 95.31 77 GLN A O 1
ATOM 633 N N . LEU A 1 78 ? -2.447 20.984 16.047 1 96.19 78 LEU A N 1
ATOM 634 C CA . LEU A 1 78 ? -1.772 21.812 15.055 1 96.19 78 LEU A CA 1
ATOM 635 C C . LEU A 1 78 ? -2.201 23.266 15.195 1 96.19 78 LEU A C 1
ATOM 637 O O . LEU A 1 78 ? -3.307 23.562 15.656 1 96.19 78 LEU A O 1
ATOM 641 N N . PRO A 1 79 ? -1.261 24.234 14.828 1 93.38 79 PRO A N 1
ATOM 642 C CA . PRO A 1 79 ? -1.646 25.641 14.852 1 93.38 79 PRO A CA 1
ATOM 643 C C . PRO A 1 79 ? -2.855 25.938 13.969 1 93.38 79 PRO A C 1
ATOM 645 O O . PRO A 1 79 ? -2.877 25.562 12.797 1 93.38 79 PRO A O 1
ATOM 648 N N . GLN A 1 80 ? -3.873 26.609 14.531 1 87 80 GLN A N 1
ATOM 649 C CA . GLN A 1 80 ? -5.109 26.891 13.805 1 87 80 GLN A CA 1
ATOM 650 C C . GLN A 1 80 ? -4.93 28.047 12.828 1 87 80 GLN A C 1
ATOM 652 O O . GLN A 1 80 ? -4.285 29.047 13.164 1 87 80 GLN A O 1
ATOM 657 N N . GLY A 1 81 ? -5.57 27.828 11.711 1 88.25 81 GLY A N 1
ATOM 658 C CA . GLY A 1 81 ? -5.57 28.906 10.734 1 88.25 81 GLY A CA 1
ATOM 659 C C . GLY A 1 81 ? -4.23 29.094 10.047 1 88.25 81 GLY A C 1
ATOM 660 O O . GLY A 1 81 ? -4.023 30.078 9.328 1 88.25 81 GLY A O 1
ATOM 661 N N . LYS A 1 82 ? -3.273 28.312 10.328 1 95 82 LYS A N 1
ATOM 662 C CA . LYS A 1 82 ? -1.967 28.359 9.68 1 95 82 LYS A CA 1
ATOM 663 C C . LYS A 1 82 ? -1.722 27.109 8.836 1 95 82 LYS A C 1
ATOM 665 O O . LYS A 1 82 ? -2.486 26.141 8.906 1 95 82 LYS A O 1
ATOM 670 N N . THR A 1 83 ? -0.705 27.25 8.023 1 97.88 83 THR A N 1
ATOM 671 C CA . THR A 1 83 ? -0.271 26.094 7.246 1 97.88 83 THR A CA 1
ATOM 672 C C . THR A 1 83 ? 0.701 25.234 8.047 1 97.88 83 THR A C 1
ATOM 674 O O . THR A 1 83 ? 1.649 25.766 8.641 1 97.88 83 THR A O 1
ATOM 677 N N . THR A 1 84 ? 0.395 23.969 8.18 1 98.44 84 THR A N 1
ATOM 678 C CA . THR A 1 84 ? 1.321 23.031 8.805 1 98.44 84 THR A CA 1
ATOM 679 C C . THR A 1 84 ? 2.123 22.281 7.742 1 98.44 84 THR A C 1
ATOM 681 O O . THR A 1 84 ? 1.56 21.797 6.762 1 98.44 84 THR A O 1
ATOM 684 N N . VAL A 1 85 ? 3.465 22.234 7.965 1 98.75 85 VAL A N 1
ATOM 685 C CA . VAL A 1 85 ? 4.344 21.578 7 1 98.75 85 VAL A CA 1
ATOM 686 C C . VAL A 1 85 ? 4.758 20.203 7.523 1 98.75 85 VAL A C 1
ATOM 688 O O . VAL A 1 85 ? 5.172 20.078 8.68 1 98.75 85 VAL A O 1
ATOM 691 N N . MET A 1 86 ? 4.57 19.188 6.699 1 98.81 86 MET A N 1
ATOM 692 C CA . MET A 1 86 ? 5.043 17.859 7.055 1 98.81 86 MET A CA 1
ATOM 693 C C . MET A 1 86 ? 5.816 17.219 5.898 1 98.81 86 MET A C 1
ATOM 695 O O . MET A 1 86 ? 5.543 17.516 4.73 1 98.81 86 MET A O 1
ATOM 699 N N . HIS A 1 87 ? 6.773 16.359 6.195 1 98.88 87 HIS A N 1
ATOM 700 C CA . HIS A 1 87 ? 7.445 15.562 5.172 1 98.88 87 HIS A CA 1
ATOM 701 C C . HIS A 1 87 ? 6.629 14.328 4.809 1 98.88 87 HIS A C 1
ATOM 703 O O . HIS A 1 87 ? 6.066 13.672 5.691 1 98.88 87 HIS A O 1
ATOM 709 N N . LEU A 1 88 ? 6.48 14.07 3.555 1 98.75 88 LEU A N 1
ATOM 710 C CA . LEU A 1 88 ? 5.863 12.867 3.014 1 98.75 88 LEU A CA 1
ATOM 711 C C . LEU A 1 88 ? 6.922 11.906 2.482 1 98.75 88 LEU A C 1
ATOM 713 O O . LEU A 1 88 ? 7.66 12.234 1.551 1 98.75 88 LEU A O 1
ATOM 717 N N . VAL A 1 89 ? 7.043 10.648 3.041 1 97.94 89 VAL A N 1
ATOM 718 C CA . VAL A 1 89 ? 8.117 9.734 2.664 1 97.94 89 VAL A CA 1
ATOM 719 C C . VAL A 1 89 ? 7.535 8.352 2.383 1 97.94 89 VAL A C 1
ATOM 721 O O . VAL A 1 89 ? 6.5 7.977 2.941 1 97.94 89 VAL A O 1
ATOM 724 N N . PRO A 1 90 ? 8.117 7.621 1.464 1 96.56 90 PRO A N 1
ATOM 725 C CA . PRO A 1 90 ? 7.707 6.227 1.277 1 96.56 90 PRO A CA 1
ATOM 726 C C . PRO A 1 90 ? 8.047 5.344 2.477 1 96.56 90 PRO A C 1
ATOM 728 O O . PRO A 1 90 ? 8.992 5.637 3.213 1 96.56 90 PRO A O 1
ATOM 731 N N . ARG A 1 91 ? 7.254 4.285 2.572 1 92.69 91 ARG A N 1
ATOM 732 C CA . ARG A 1 91 ? 7.609 3.303 3.592 1 92.69 91 ARG A CA 1
ATOM 733 C C . ARG A 1 91 ? 8.938 2.627 3.264 1 92.69 91 ARG A C 1
ATOM 735 O O . ARG A 1 91 ? 9.211 2.326 2.102 1 92.69 91 ARG A O 1
ATOM 742 N N . GLU A 1 92 ? 9.82 2.455 4.262 1 81.81 92 GLU A N 1
ATOM 743 C CA . GLU A 1 92 ? 11.109 1.802 4.055 1 81.81 92 GLU A CA 1
ATOM 744 C C . GLU A 1 92 ? 10.945 0.296 3.867 1 81.81 92 GLU A C 1
ATOM 746 O O . GLU A 1 92 ? 10.109 -0.327 4.527 1 81.81 92 GLU A O 1
ATOM 751 N N . ASN A 1 93 ? 11.531 -0.186 2.797 1 69.44 93 ASN A N 1
ATOM 752 C CA . ASN A 1 93 ? 11.461 -1.611 2.494 1 69.44 93 ASN A CA 1
ATOM 753 C C . ASN A 1 93 ? 12.656 -2.367 3.07 1 69.44 93 ASN A C 1
ATOM 755 O O . ASN A 1 93 ? 13.742 -1.8 3.223 1 69.44 93 ASN A O 1
ATOM 759 N N . LEU A 1 94 ? 12.352 -3.557 3.562 1 65.25 94 LEU A N 1
ATOM 760 C CA . LEU A 1 94 ? 13.461 -4.461 3.846 1 65.25 94 LEU A CA 1
ATOM 761 C C . LEU A 1 94 ? 14.133 -4.914 2.553 1 65.25 94 LEU A C 1
ATOM 763 O O . LEU A 1 94 ? 13.477 -5.016 1.512 1 65.25 94 LEU A O 1
ATOM 767 N N . PRO A 1 95 ? 15.5 -4.941 2.441 1 57.5 95 PRO A N 1
ATOM 768 C CA . PRO A 1 95 ? 16.188 -5.395 1.227 1 57.5 95 PRO A CA 1
ATOM 769 C C . PRO A 1 95 ? 15.609 -6.699 0.679 1 57.5 95 PRO A C 1
ATOM 771 O O . PRO A 1 95 ? 15.227 -7.582 1.452 1 57.5 95 PRO A O 1
ATOM 774 N N . GLU A 1 96 ? 14.906 -6.582 -0.432 1 55.53 96 GLU A N 1
ATOM 775 C CA . GLU A 1 96 ? 14.461 -7.816 -1.072 1 55.53 96 GLU A CA 1
ATOM 776 C C . GLU A 1 96 ? 15.641 -8.742 -1.35 1 55.53 96 GLU A C 1
ATOM 778 O O . GLU A 1 96 ? 16.641 -8.328 -1.931 1 55.53 96 GLU A O 1
ATOM 783 N N . SER A 1 97 ? 15.992 -9.672 -0.534 1 50.72 97 SER A N 1
ATOM 784 C CA . SER A 1 97 ? 17 -10.664 -0.881 1 50.72 97 SER A CA 1
ATOM 785 C C . SER A 1 97 ? 16.797 -11.188 -2.299 1 50.72 97 SER A C 1
ATOM 787 O O . SER A 1 97 ? 15.766 -11.773 -2.609 1 50.72 97 SER A O 1
ATOM 789 N N . ASN A 1 98 ? 16.953 -10.406 -3.227 1 47.78 98 ASN A N 1
ATOM 790 C CA . ASN A 1 98 ? 16.969 -11.031 -4.547 1 47.78 98 ASN A CA 1
ATOM 791 C C . ASN A 1 98 ? 17.656 -12.391 -4.523 1 47.78 98 ASN A C 1
ATOM 793 O O . ASN A 1 98 ? 18.875 -12.469 -4.328 1 47.78 98 ASN A O 1
ATOM 797 N N . ASN A 1 99 ? 17.109 -13.367 -4.027 1 42.91 99 ASN A N 1
ATOM 798 C CA . ASN A 1 99 ? 17.703 -14.695 -4.195 1 42.91 99 ASN A CA 1
ATOM 799 C C . ASN A 1 99 ? 18.016 -14.984 -5.66 1 42.91 99 ASN A C 1
ATOM 801 O O . ASN A 1 99 ? 17.906 -16.125 -6.105 1 42.91 99 ASN A O 1
ATOM 805 N N . GLN A 1 100 ? 17.938 -14.164 -6.496 1 37.91 100 GLN A N 1
ATOM 806 C CA . GLN A 1 100 ? 18.344 -14.664 -7.809 1 37.91 100 GLN A CA 1
ATOM 807 C C . GLN A 1 100 ? 19.75 -15.227 -7.777 1 37.91 100 GLN A C 1
ATOM 809 O O . GLN A 1 100 ? 20.375 -15.406 -8.82 1 37.91 100 GLN A O 1
ATOM 814 N N . GLY A 1 101 ? 20.656 -15.141 -6.836 1 33.69 101 GLY A N 1
ATOM 815 C CA . GLY A 1 101 ? 21.969 -15.641 -7.23 1 33.69 101 GLY A CA 1
ATOM 816 C C . GLY A 1 101 ? 21.922 -17.031 -7.844 1 33.69 101 GLY A C 1
ATOM 817 O O . GLY A 1 101 ? 20.922 -17.734 -7.711 1 33.69 101 GLY A O 1
ATOM 818 N N . GLN A 1 102 ? 22.891 -17.328 -8.812 1 33.78 102 GLN A N 1
ATOM 819 C CA . GLN A 1 102 ? 23.688 -18.266 -9.586 1 33.78 102 GLN A CA 1
ATOM 820 C C . GLN A 1 102 ? 24.016 -19.516 -8.758 1 33.78 102 GLN A C 1
ATOM 822 O O . GLN A 1 102 ? 24.781 -19.438 -7.793 1 33.78 102 GLN A O 1
ATOM 827 N N . LEU A 1 103 ? 23.094 -20.203 -8.352 1 34 103 LEU A N 1
ATOM 828 C CA . LEU A 1 103 ? 23.578 -21.516 -7.949 1 34 103 LEU A CA 1
ATOM 829 C C . LEU A 1 103 ? 24.484 -22.109 -9.016 1 34 103 LEU A C 1
ATOM 831 O O . LEU A 1 103 ? 24.219 -23.203 -9.523 1 34 103 LEU A O 1
ATOM 835 N N . LYS A 1 104 ? 24.922 -21.297 -9.953 1 28.89 104 LYS A N 1
ATOM 836 C CA . LYS A 1 104 ? 25.922 -22.109 -10.648 1 28.89 104 LYS A CA 1
ATOM 837 C C . LYS A 1 104 ? 26.953 -22.672 -9.664 1 28.89 104 LYS A C 1
ATOM 839 O O . LYS A 1 104 ? 27.688 -21.906 -9.023 1 28.89 104 LYS A O 1
ATOM 844 N N . LYS A 1 105 ? 26.688 -23.672 -9.031 1 30.23 105 LYS A N 1
ATOM 845 C CA . LYS A 1 105 ? 27.672 -24.531 -8.375 1 30.23 105 LYS A CA 1
ATOM 846 C C . LYS A 1 105 ? 28.953 -24.625 -9.195 1 30.23 105 LYS A C 1
ATOM 848 O O . LYS A 1 105 ? 28.922 -25.078 -10.344 1 30.23 105 LYS A O 1
ATOM 853 N N . ASP A 1 106 ? 29.922 -23.75 -8.922 1 27.17 106 ASP A N 1
ATOM 854 C CA . ASP A 1 106 ? 31.344 -23.938 -9.227 1 27.17 106 ASP A CA 1
ATOM 855 C C . ASP A 1 106 ? 31.75 -25.391 -9.047 1 27.17 106 ASP A C 1
ATOM 857 O O . ASP A 1 106 ? 31.406 -26.016 -8.047 1 27.17 106 ASP A O 1
ATOM 861 N N . LYS A 1 107 ? 31.906 -26.172 -9.969 1 29.64 107 LYS A N 1
ATOM 862 C CA . LYS A 1 107 ? 32.844 -27.266 -9.766 1 29.64 107 LYS A CA 1
ATOM 863 C C . LYS A 1 107 ? 34 -26.844 -8.852 1 29.64 107 LYS A C 1
ATOM 865 O O . LYS A 1 107 ? 34.375 -27.578 -7.93 1 29.64 107 LYS A O 1
ATOM 870 N N . SER A 1 108 ? 35.156 -26.031 -9.406 1 26.05 108 SER A N 1
ATOM 871 C CA . SER A 1 108 ? 36.562 -26.125 -9.055 1 26.05 108 SER A CA 1
ATOM 872 C C . SER A 1 108 ? 36.844 -25.422 -7.73 1 26.05 108 SER A C 1
ATOM 874 O O . SER A 1 108 ? 36.031 -24.656 -7.242 1 26.05 108 SER A O 1
ATOM 876 N N . GLY A 1 109 ? 38.344 -25.094 -7.227 1 24.92 109 GLY A N 1
ATOM 877 C CA . GLY A 1 109 ? 39.281 -25.016 -6.137 1 24.92 109 GLY A CA 1
ATOM 878 C C . GLY A 1 109 ? 39.156 -23.75 -5.312 1 24.92 109 GLY A C 1
ATOM 879 O O . GLY A 1 109 ? 39.188 -23.797 -4.078 1 24.92 109 GLY A O 1
ATOM 880 N N . GLU A 1 110 ? 39.656 -22.438 -5.852 1 25.23 110 GLU A N 1
ATOM 881 C CA . GLU A 1 110 ? 40.438 -21.469 -5.113 1 25.23 110 GLU A CA 1
ATOM 882 C C . GLU A 1 110 ? 39.562 -20.578 -4.242 1 25.23 110 GLU A C 1
ATOM 884 O O . GLU A 1 110 ? 38.469 -20.156 -4.672 1 25.23 110 GLU A O 1
ATOM 889 N N . SER A 1 111 ? 39.844 -20.359 -2.893 1 26.75 111 SER A N 1
ATOM 890 C CA . SER A 1 111 ? 39.438 -19.812 -1.603 1 26.75 111 SER A CA 1
ATOM 891 C C . SER A 1 111 ? 39.188 -18.328 -1.697 1 26.75 111 SER A C 1
ATOM 893 O O . SER A 1 111 ? 38.938 -17.656 -0.683 1 26.75 111 SER A O 1
ATOM 895 N N . ASN A 1 112 ? 39.281 -17.562 -2.756 1 23.22 112 ASN A N 1
ATOM 896 C CA . ASN A 1 112 ? 39.625 -16.172 -2.463 1 23.22 112 ASN A CA 1
ATOM 897 C C . ASN A 1 112 ? 38.5 -15.484 -1.683 1 23.22 112 ASN A C 1
ATOM 899 O O . ASN A 1 112 ? 37.312 -15.766 -1.902 1 23.22 112 ASN A O 1
ATOM 903 N N . CYS A 1 113 ? 38.781 -14.82 -0.502 1 23.98 113 CYS A N 1
ATOM 904 C CA . CYS A 1 113 ? 38.375 -13.977 0.613 1 23.98 113 CYS A CA 1
ATOM 905 C C . CYS A 1 113 ? 37.625 -12.758 0.116 1 23.98 113 CYS A C 1
ATOM 90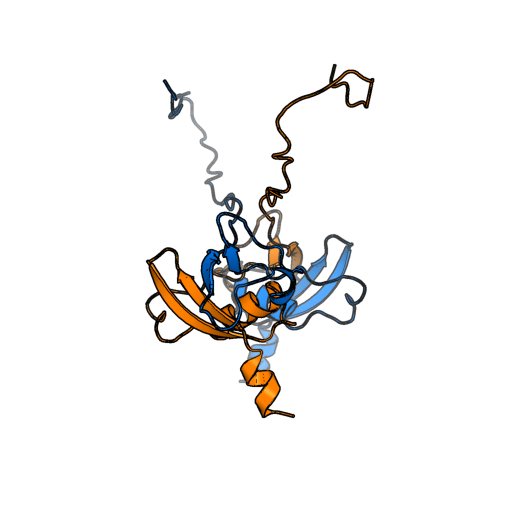7 O O . CYS A 1 113 ? 38.188 -11.875 -0.518 1 23.98 113 CYS A O 1
ATOM 909 N N . SER A 1 114 ? 36.719 -12.82 -0.73 1 24.69 114 SER A N 1
ATOM 910 C CA . SER A 1 114 ? 36.125 -11.57 -1.199 1 24.69 114 SER A CA 1
ATOM 911 C C . SER A 1 114 ? 35.844 -10.625 -0.038 1 24.69 114 SER A C 1
ATOM 913 O O . SER A 1 114 ? 35.688 -11.062 1.103 1 24.69 114 SER A O 1
ATOM 915 N N . ASN A 1 115 ? 35.531 -9.289 -0.33 1 24.98 115 ASN A N 1
ATOM 916 C CA . ASN A 1 115 ? 35.656 -7.918 0.156 1 24.98 115 ASN A CA 1
ATOM 917 C C . ASN A 1 115 ? 34.844 -7.695 1.428 1 24.98 115 ASN A C 1
ATOM 919 O O . ASN A 1 115 ? 33.625 -7.816 1.415 1 24.98 115 ASN A O 1
ATOM 923 N N . CYS A 1 116 ? 35.5 -7.938 2.537 1 24.55 116 CYS A N 1
ATOM 924 C CA . CYS A 1 116 ? 35.438 -7.59 3.953 1 24.55 116 CYS A CA 1
ATOM 925 C C . CYS A 1 116 ? 35.219 -6.098 4.141 1 24.55 116 CYS A C 1
ATOM 927 O O . CYS A 1 116 ? 36 -5.273 3.703 1 24.55 116 CYS A O 1
ATOM 929 N N . CYS A 1 117 ? 34.188 -5.465 3.699 1 24.27 117 CYS A N 1
ATOM 930 C CA . CYS A 1 117 ? 34.281 -4.039 4.004 1 24.27 117 CYS A CA 1
ATOM 931 C C . CYS A 1 117 ? 34.625 -3.816 5.469 1 24.27 117 CYS A C 1
ATOM 933 O O . CYS A 1 117 ? 34 -4.402 6.359 1 24.27 117 CYS A O 1
ATOM 935 N N . VAL A 1 118 ? 36 -3.615 5.777 1 23.95 118 VAL A N 1
ATOM 936 C CA . VAL A 1 118 ? 36.875 -3.246 6.879 1 23.95 118 VAL A CA 1
ATOM 937 C C . VAL A 1 118 ? 36.406 -1.942 7.512 1 23.95 118 VAL A C 1
ATOM 939 O O . VAL A 1 118 ? 36.344 -0.904 6.848 1 23.95 118 VAL A O 1
ATOM 942 N N . ILE A 1 119 ? 35.281 -1.699 8.094 1 20.56 119 ILE A N 1
ATOM 943 C CA . ILE A 1 119 ? 35.25 -0.46 8.867 1 20.56 119 ILE A CA 1
ATOM 944 C C . ILE A 1 119 ? 36.438 -0.446 9.82 1 20.56 119 ILE A C 1
ATOM 946 O O . ILE A 1 119 ? 36.781 -1.462 10.445 1 20.56 119 ILE A O 1
ATOM 950 N N . VAL A 1 120 ? 37.375 0.803 9.703 1 23.7 120 VAL A N 1
ATOM 951 C CA . VAL A 1 120 ? 38.531 1.302 10.453 1 23.7 120 VAL A CA 1
ATOM 952 C C . VAL A 1 120 ? 38.188 1.338 11.945 1 23.7 120 VAL A C 1
ATOM 954 O O . VAL A 1 120 ? 37.094 1.734 12.336 1 23.7 120 VAL A O 1
ATOM 957 N N . MET B 1 1 ? -24.141 25.5 7.801 1 46.72 1 MET B N 1
ATOM 958 C CA . MET B 1 1 ? -23.406 24.438 8.469 1 46.72 1 MET B CA 1
ATOM 959 C C . MET B 1 1 ? -22.156 24.047 7.68 1 46.72 1 MET B C 1
ATOM 961 O O . MET B 1 1 ? -21.172 23.609 8.25 1 46.72 1 MET B O 1
ATOM 965 N N . ILE B 1 2 ? -22.25 24.156 6.316 1 51.69 2 ILE B N 1
ATOM 966 C CA . ILE B 1 2 ? -21.219 23.719 5.395 1 51.69 2 ILE B CA 1
ATOM 967 C C . ILE B 1 2 ? -19.984 24.609 5.543 1 51.69 2 ILE B C 1
ATOM 969 O O . ILE B 1 2 ? -18.844 24.141 5.477 1 51.69 2 ILE B O 1
ATOM 973 N N . SER B 1 3 ? -20.312 25.891 5.766 1 51.69 3 SER B N 1
ATOM 974 C CA . SER B 1 3 ? -19.297 26.938 5.715 1 51.69 3 SER B CA 1
ATOM 975 C C . SER B 1 3 ? -18.281 26.781 6.848 1 51.69 3 SER B C 1
ATOM 977 O O . SER B 1 3 ? -17.109 27.094 6.684 1 51.69 3 SER B O 1
ATOM 979 N N . ILE B 1 4 ? -18.766 26.312 8.023 1 54.91 4 ILE B N 1
ATOM 980 C CA . ILE B 1 4 ? -17.938 26.25 9.219 1 54.91 4 ILE B CA 1
ATOM 981 C C . ILE B 1 4 ? -16.922 25.109 9.086 1 54.91 4 ILE B C 1
ATOM 983 O O . ILE B 1 4 ? -15.781 25.234 9.547 1 54.91 4 ILE B O 1
ATOM 987 N N . GLN B 1 5 ? -17.344 24.062 8.383 1 56.22 5 GLN B N 1
ATOM 988 C CA . GLN B 1 5 ? -16.453 22.922 8.258 1 56.22 5 GLN B CA 1
ATOM 989 C C . GLN B 1 5 ? -15.18 23.297 7.508 1 56.22 5 GLN B C 1
ATOM 991 O O . GLN B 1 5 ? -14.086 22.828 7.848 1 56.22 5 GLN B O 1
ATOM 996 N N . LEU B 1 6 ? -15.391 24.172 6.496 1 60.91 6 LEU B N 1
ATOM 997 C CA . LEU B 1 6 ? -14.219 24.609 5.75 1 60.91 6 LEU B CA 1
ATOM 998 C C . LEU B 1 6 ? -13.281 25.422 6.641 1 60.91 6 LEU B C 1
ATOM 1000 O O . LEU B 1 6 ? -12.055 25.359 6.484 1 60.91 6 LEU B O 1
ATOM 1004 N N . LEU B 1 7 ? -13.945 26.156 7.512 1 70.94 7 LEU B N 1
ATOM 1005 C CA . LEU B 1 7 ? -13.125 26.984 8.391 1 70.94 7 LEU B CA 1
ATOM 1006 C C . LEU B 1 7 ? -12.328 26.109 9.359 1 70.94 7 LEU B C 1
ATOM 1008 O O . LEU B 1 7 ? -11.328 26.562 9.922 1 70.94 7 LEU B O 1
ATOM 1012 N N . LEU B 1 8 ? -12.75 24.875 9.406 1 84.25 8 LEU B N 1
ATOM 1013 C CA . LEU B 1 8 ? -12.086 24 10.375 1 84.25 8 LEU B CA 1
ATOM 1014 C C . LEU B 1 8 ? -11.094 23.078 9.68 1 84.25 8 LEU B C 1
ATOM 1016 O O . LEU B 1 8 ? -10.422 22.266 10.336 1 84.25 8 LEU B O 1
ATOM 1020 N N . ARG B 1 9 ? -10.953 23.422 8.359 1 93.12 9 ARG B N 1
ATOM 1021 C CA . ARG B 1 9 ? -10.062 22.531 7.637 1 93.12 9 ARG B CA 1
ATOM 1022 C C . ARG B 1 9 ? -8.602 22.844 7.953 1 93.12 9 ARG B C 1
ATOM 1024 O O . ARG B 1 9 ? -8.266 23.969 8.328 1 93.12 9 ARG B O 1
ATOM 1031 N N . VAL B 1 10 ? -7.828 21.812 7.918 1 96.69 10 VAL B N 1
ATOM 1032 C CA . VAL B 1 10 ? -6.387 21.906 8.125 1 96.69 10 VAL B CA 1
ATOM 1033 C C . VAL B 1 10 ? -5.68 22.078 6.785 1 96.69 10 VAL B C 1
ATOM 1035 O O . VAL B 1 10 ? -5.875 21.281 5.863 1 96.69 10 VAL B O 1
ATOM 1038 N N . ASN B 1 11 ? -4.973 23.203 6.672 1 97.38 11 ASN B N 1
ATOM 1039 C CA . ASN B 1 11 ? -4.102 23.391 5.516 1 97.38 11 ASN B CA 1
ATOM 1040 C C . ASN B 1 11 ? -2.752 22.703 5.723 1 97.38 11 ASN B C 1
ATOM 1042 O O . ASN B 1 11 ? -1.958 23.125 6.562 1 97.38 11 ASN B O 1
ATOM 1046 N N . LEU B 1 12 ? -2.527 21.625 4.961 1 98.5 12 LEU B N 1
ATOM 1047 C CA . LEU B 1 12 ? -1.324 20.828 5.109 1 98.5 12 LEU B CA 1
ATOM 1048 C C . LEU B 1 12 ? -0.425 20.953 3.883 1 98.5 12 LEU B C 1
ATOM 1050 O O . LEU B 1 12 ? -0.859 20.703 2.76 1 98.5 12 LEU B O 1
ATOM 1054 N N . ARG B 1 13 ? 0.786 21.453 4.086 1 98.81 13 ARG B N 1
ATOM 1055 C CA . ARG B 1 13 ? 1.787 21.438 3.025 1 98.81 13 ARG B CA 1
ATOM 1056 C C . ARG B 1 13 ? 2.703 20.219 3.145 1 98.81 13 ARG B C 1
ATOM 1058 O O . ARG B 1 13 ? 3.371 20.047 4.164 1 98.81 13 ARG B O 1
ATOM 1065 N N . LEU B 1 14 ? 2.648 19.391 2.119 1 98.88 14 LEU B N 1
ATOM 1066 C CA . LEU B 1 14 ? 3.475 18.188 2.105 1 98.88 14 LEU B CA 1
ATOM 1067 C C . LEU B 1 14 ? 4.727 18.391 1.262 1 98.88 14 LEU B C 1
ATOM 1069 O O . LEU B 1 14 ? 4.66 18.984 0.183 1 98.88 14 LEU B O 1
ATOM 1073 N N . ILE B 1 15 ? 5.863 17.922 1.791 1 98.88 15 ILE B N 1
ATOM 1074 C CA . ILE B 1 15 ? 7.145 18.047 1.102 1 98.88 15 ILE B CA 1
ATOM 1075 C C . ILE B 1 15 ? 7.695 16.656 0.776 1 98.88 15 ILE B C 1
ATOM 1077 O O . ILE B 1 15 ? 7.809 15.812 1.66 1 98.88 15 ILE B O 1
ATOM 1081 N N . LEU B 1 16 ? 8.008 16.438 -0.475 1 98.69 16 LEU B N 1
ATOM 1082 C CA . LEU B 1 16 ? 8.703 15.227 -0.882 1 98.69 16 LEU B CA 1
ATOM 1083 C C . LEU B 1 16 ? 10.195 15.336 -0.594 1 98.69 16 LEU B C 1
ATOM 1085 O O . LEU B 1 16 ? 10.703 16.422 -0.328 1 98.69 16 LEU B O 1
ATOM 1089 N N . VAL B 1 17 ? 10.93 14.156 -0.628 1 97.19 17 VAL B N 1
ATOM 1090 C CA . VAL B 1 17 ? 12.375 14.117 -0.418 1 97.19 17 VAL B CA 1
ATOM 1091 C C . VAL B 1 17 ? 13.062 15 -1.454 1 97.19 17 VAL B C 1
ATOM 1093 O O . VAL B 1 17 ? 14.086 15.633 -1.161 1 97.19 17 VAL B O 1
ATOM 1096 N N . SER B 1 18 ? 12.453 15.008 -2.604 1 97.19 18 SER B N 1
ATOM 1097 C CA . SER B 1 18 ? 13.008 15.789 -3.701 1 97.19 18 SER B CA 1
ATOM 1098 C C . SER B 1 18 ? 12.906 17.281 -3.416 1 97.19 18 SER B C 1
ATOM 1100 O O . SER B 1 18 ? 13.539 18.094 -4.098 1 97.19 18 SER B O 1
ATOM 1102 N N . GLY B 1 19 ? 12.031 17.703 -2.541 1 97.88 19 GLY B N 1
ATOM 1103 C CA . GLY B 1 19 ? 11.844 19.109 -2.236 1 97.88 19 GLY B CA 1
ATOM 1104 C C . GLY B 1 19 ? 10.562 19.688 -2.812 1 97.88 19 GLY B C 1
ATOM 1105 O O . GLY B 1 19 ? 10.141 20.781 -2.445 1 97.88 19 GLY B O 1
ATOM 1106 N N . LYS B 1 20 ? 9.945 18.953 -3.672 1 98.31 20 LYS B N 1
ATOM 1107 C CA . LYS B 1 20 ? 8.68 19.422 -4.223 1 98.31 20 LYS B CA 1
ATOM 1108 C C . LYS B 1 20 ? 7.598 19.484 -3.145 1 98.31 20 LYS B C 1
ATOM 1110 O O . LYS B 1 20 ? 7.578 18.656 -2.23 1 98.31 20 LYS B O 1
ATOM 1115 N N . THR B 1 21 ? 6.676 20.422 -3.324 1 98.31 21 THR B N 1
ATOM 1116 C CA . THR B 1 21 ? 5.668 20.641 -2.295 1 98.31 21 THR B CA 1
ATOM 1117 C C . THR B 1 21 ? 4.277 20.766 -2.918 1 98.31 21 THR B C 1
ATOM 1119 O O . THR B 1 21 ? 4.148 21.078 -4.102 1 98.31 21 THR B O 1
ATOM 1122 N N . LYS B 1 22 ? 3.264 20.484 -2.146 1 98.69 22 LYS B N 1
ATOM 1123 C CA . LYS B 1 22 ? 1.86 20.703 -2.482 1 98.69 22 LYS B CA 1
ATOM 1124 C C . LYS B 1 22 ? 1.013 20.875 -1.224 1 98.69 22 LYS B C 1
ATOM 1126 O O . LYS B 1 22 ? 1.255 20.203 -0.214 1 98.69 22 LYS B O 1
ATOM 1131 N N . GLU B 1 23 ? 0.072 21.75 -1.346 1 98.56 23 GLU B N 1
ATOM 1132 C CA . GLU B 1 23 ? -0.85 21.969 -0.235 1 98.56 23 GLU B CA 1
ATOM 1133 C C . GLU B 1 23 ? -2.154 21.203 -0.441 1 98.56 23 GLU B C 1
ATOM 1135 O O . GLU B 1 23 ? -2.664 21.125 -1.561 1 98.56 23 GLU B O 1
ATOM 1140 N N . PHE B 1 24 ? -2.619 20.703 0.677 1 98.19 24 PHE B N 1
ATOM 1141 C CA . PHE B 1 24 ? -3.896 20 0.731 1 98.19 24 PHE B CA 1
ATOM 1142 C C . PHE B 1 24 ? -4.754 20.516 1.879 1 98.19 24 PHE B C 1
ATOM 1144 O O . PHE B 1 24 ? -4.227 21 2.881 1 98.19 24 PHE B O 1
ATOM 1151 N N . LEU B 1 25 ? -6.086 20.391 1.64 1 97.12 25 LEU B N 1
ATOM 1152 C CA . LEU B 1 25 ? -7.027 20.672 2.715 1 97.12 25 LEU B CA 1
ATOM 1153 C C . LEU B 1 25 ? -7.676 19.391 3.232 1 97.12 25 LEU B C 1
ATOM 1155 O O . LEU B 1 25 ? -8.195 18.594 2.449 1 97.12 25 LEU B O 1
ATOM 1159 N N . PHE B 1 26 ? -7.543 19.203 4.559 1 97.56 26 PHE B N 1
ATOM 1160 C CA . PHE B 1 26 ? -8.125 18.031 5.191 1 97.56 26 PHE B CA 1
ATOM 1161 C C . PHE B 1 26 ? -8.953 18.422 6.41 1 97.56 26 PHE B C 1
ATOM 1163 O O . PHE B 1 26 ? -8.891 19.562 6.867 1 97.56 26 PHE B O 1
ATOM 1170 N N . TYR B 1 27 ? -9.742 17.5 6.887 1 96.19 27 TYR B N 1
ATOM 1171 C CA . TYR B 1 27 ? -10.531 17.719 8.094 1 96.19 27 TYR B CA 1
ATOM 1172 C C . TYR B 1 27 ? -9.75 17.312 9.336 1 96.19 27 TYR B C 1
ATOM 1174 O O . TYR B 1 27 ? -8.906 16.422 9.281 1 96.19 27 TYR B O 1
ATOM 1182 N N . PRO B 1 28 ? -10.102 17.953 10.445 1 95.25 28 PRO B N 1
ATOM 1183 C CA . PRO B 1 28 ? -9.461 17.578 11.711 1 95.25 28 PRO B CA 1
ATOM 1184 C C . PRO B 1 28 ? -9.672 16.109 12.07 1 95.25 28 PRO B C 1
ATOM 1186 O O . PRO B 1 28 ? -8.828 15.508 12.742 1 95.25 28 PRO B O 1
ATOM 1189 N N . ASN B 1 29 ? -10.758 15.523 11.586 1 96.38 29 ASN B N 1
ATOM 1190 C CA . ASN B 1 29 ? -11.07 14.148 11.961 1 96.38 29 ASN B CA 1
ATOM 1191 C C . ASN B 1 29 ? -10.375 13.148 11.039 1 96.38 29 ASN B C 1
ATOM 1193 O O . ASN B 1 29 ? -10.438 11.938 11.266 1 96.38 29 ASN B O 1
ATOM 1197 N N . ASP B 1 30 ? -9.734 13.641 10.016 1 97.75 30 ASP B N 1
ATOM 1198 C CA . ASP B 1 30 ? -8.961 12.742 9.172 1 97.75 30 ASP B CA 1
ATOM 1199 C C . ASP B 1 30 ? -7.742 12.203 9.922 1 97.75 30 ASP B C 1
ATOM 1201 O O . ASP B 1 30 ? -7.035 12.953 10.594 1 97.75 30 ASP B O 1
ATOM 1205 N N . SER B 1 31 ? -7.527 10.836 9.836 1 98.5 31 SER B N 1
ATOM 1206 C CA . SER B 1 31 ? -6.309 10.242 10.375 1 98.5 31 SER B CA 1
ATOM 1207 C C . SER B 1 31 ? -5.133 10.422 9.414 1 98.5 31 SER B C 1
ATOM 1209 O O . SER B 1 31 ? -5.324 10.758 8.25 1 98.5 31 SER B O 1
ATOM 1211 N N . VAL B 1 32 ? -4.035 10.203 9.906 1 98.62 32 VAL B N 1
ATOM 1212 C CA . VAL B 1 32 ? -2.822 10.227 9.094 1 98.62 32 VAL B CA 1
ATOM 1213 C C . VAL B 1 32 ? -2.928 9.188 7.98 1 98.62 32 VAL B C 1
ATOM 1215 O O . VAL B 1 32 ? -2.533 9.453 6.84 1 98.62 32 VAL B O 1
ATOM 1218 N N . ALA B 1 33 ? -3.482 8.047 8.281 1 98.44 33 ALA B N 1
ATOM 1219 C CA . ALA B 1 33 ? -3.697 7.004 7.281 1 98.44 33 ALA B CA 1
ATOM 1220 C C . ALA B 1 33 ? -4.621 7.492 6.168 1 98.44 33 ALA B C 1
ATOM 1222 O O . ALA B 1 33 ? -4.371 7.242 4.988 1 98.44 33 ALA B O 1
ATOM 1223 N N . ASP B 1 34 ? -5.637 8.203 6.527 1 98.56 34 ASP B N 1
ATOM 1224 C CA . ASP B 1 34 ? -6.547 8.766 5.535 1 98.56 34 ASP B CA 1
ATOM 1225 C C . ASP B 1 34 ? -5.82 9.758 4.625 1 98.56 34 ASP B C 1
ATOM 1227 O O . ASP B 1 34 ? -6.012 9.75 3.408 1 98.56 34 ASP B O 1
ATOM 1231 N N . VAL B 1 35 ? -5.031 10.555 5.199 1 98.81 35 VAL B N 1
ATOM 1232 C CA . VAL B 1 35 ? -4.305 11.594 4.48 1 98.81 35 VAL B CA 1
ATOM 1233 C C . VAL B 1 35 ? -3.344 10.961 3.479 1 98.81 35 VAL B C 1
ATOM 1235 O O . VAL B 1 35 ? -3.377 11.273 2.287 1 98.81 35 VAL B O 1
ATOM 1238 N N . THR B 1 36 ? -2.514 10.031 3.934 1 98.75 36 THR B N 1
ATOM 1239 C CA . THR B 1 36 ? -1.496 9.438 3.074 1 98.75 36 THR B CA 1
ATOM 1240 C C . THR B 1 36 ? -2.141 8.602 1.971 1 98.75 36 THR B C 1
ATOM 1242 O O . THR B 1 36 ? -1.669 8.602 0.832 1 98.75 36 THR B O 1
ATOM 1245 N N . ASP B 1 37 ? -3.184 7.883 2.303 1 98.38 37 ASP B N 1
ATOM 1246 C CA . ASP B 1 37 ? -3.91 7.125 1.288 1 98.38 37 ASP B CA 1
ATOM 1247 C C . ASP B 1 37 ? -4.488 8.047 0.22 1 98.38 37 ASP B C 1
ATOM 1249 O O . ASP B 1 37 ? -4.426 7.746 -0.973 1 98.38 37 ASP B O 1
ATOM 1253 N N . PHE B 1 38 ? -5.086 9.133 0.646 1 98.81 38 PHE B N 1
ATOM 1254 C CA . PHE B 1 38 ? -5.652 10.102 -0.281 1 98.81 38 PHE B CA 1
ATOM 1255 C C . PHE B 1 38 ? -4.586 10.633 -1.229 1 98.81 38 PHE B C 1
ATOM 1257 O O . PHE B 1 38 ? -4.793 10.68 -2.443 1 98.81 38 PHE B O 1
ATOM 1264 N N . VAL B 1 39 ? -3.482 11.031 -0.674 1 98.81 39 VAL B N 1
ATOM 1265 C CA . VAL B 1 39 ? -2.42 11.617 -1.484 1 98.81 39 VAL B CA 1
ATOM 1266 C C . VAL B 1 39 ? -1.9 10.586 -2.48 1 98.81 39 VAL B C 1
ATOM 1268 O O . VAL B 1 39 ? -1.688 10.898 -3.654 1 98.81 39 VAL B O 1
ATOM 1271 N N . TYR B 1 40 ? -1.692 9.391 -2.002 1 98.44 40 TYR B N 1
ATOM 1272 C CA . TYR B 1 40 ? -1.205 8.328 -2.871 1 98.44 40 TYR B CA 1
ATOM 1273 C C . TYR B 1 40 ? -2.154 8.102 -4.043 1 98.44 40 TYR B C 1
ATOM 1275 O O . TYR B 1 40 ? -1.717 7.945 -5.184 1 98.44 40 TYR B O 1
ATOM 1283 N N . ARG B 1 41 ? -3.457 8.086 -3.762 1 97.88 41 ARG B N 1
ATOM 1284 C CA . ARG B 1 41 ? -4.473 7.793 -4.77 1 97.88 41 ARG B CA 1
ATOM 1285 C C . ARG B 1 41 ? -4.699 9 -5.68 1 97.88 41 ARG B C 1
ATOM 1287 O O . ARG B 1 41 ? -5.277 8.867 -6.762 1 97.88 41 ARG B O 1
ATOM 1294 N N . ASN B 1 42 ? -4.363 10.18 -5.203 1 98.19 42 ASN B N 1
ATOM 1295 C CA . ASN B 1 42 ? -4.516 11.422 -5.953 1 98.19 42 ASN B CA 1
ATOM 1296 C C . ASN B 1 42 ? -3.188 12.156 -6.105 1 98.19 42 ASN B C 1
ATOM 1298 O O . ASN B 1 42 ? -3.1 13.352 -5.836 1 98.19 42 ASN B O 1
ATOM 1302 N N . TRP B 1 43 ? -2.26 11.445 -6.598 1 98.69 43 TRP B N 1
ATOM 1303 C CA . TRP B 1 43 ? -0.914 11.992 -6.742 1 98.69 43 TRP B CA 1
ATOM 1304 C C . TRP B 1 43 ? -0.938 13.297 -7.527 1 98.69 43 TRP B C 1
ATOM 1306 O O . TRP B 1 43 ? -1.473 13.352 -8.641 1 98.69 43 TRP B O 1
ATOM 1316 N N . PRO B 1 44 ? -0.43 14.32 -6.988 1 97.81 44 PRO B N 1
ATOM 1317 C CA . PRO B 1 44 ? -0.57 15.641 -7.605 1 97.81 44 PRO B CA 1
ATOM 1318 C C . PRO B 1 44 ? 0.106 15.734 -8.969 1 97.81 44 PRO B C 1
ATOM 1320 O O . PRO B 1 44 ? 1.159 15.125 -9.188 1 97.81 44 PRO B O 1
ATOM 1323 N N . ARG B 1 45 ? -0.448 16.547 -9.82 1 97.19 45 ARG B N 1
ATOM 1324 C CA . ARG B 1 45 ? 0.144 16.781 -11.133 1 97.19 45 ARG B CA 1
ATOM 1325 C C . ARG B 1 45 ? 1.501 17.469 -11.008 1 97.19 45 ARG B C 1
ATOM 1327 O O . ARG B 1 45 ? 2.412 17.203 -11.797 1 97.19 45 ARG B O 1
ATOM 1334 N N . GLU B 1 46 ? 1.643 18.312 -10.016 1 96.69 46 GLU B N 1
ATOM 1335 C CA . GLU B 1 46 ? 2.885 19.047 -9.766 1 96.69 46 GLU B CA 1
ATOM 1336 C C . GLU B 1 46 ? 4.031 18.078 -9.453 1 96.69 46 GLU B C 1
ATOM 1338 O O . GLU B 1 46 ? 5.199 18.469 -9.531 1 96.69 46 GLU B O 1
ATOM 1343 N N . TRP B 1 47 ? 3.645 16.906 -9.047 1 98.25 47 TRP B N 1
ATOM 1344 C CA . TRP B 1 47 ? 4.648 15.898 -8.719 1 98.25 47 TRP B CA 1
ATOM 1345 C C . TRP B 1 47 ? 4.801 14.898 -9.859 1 98.25 47 TRP B C 1
ATOM 1347 O O . TRP B 1 47 ? 5.285 13.781 -9.648 1 98.25 47 TRP B O 1
ATOM 1357 N N . SER B 1 48 ? 4.406 15.188 -11.078 1 96.38 48 SER B N 1
ATOM 1358 C CA . SER B 1 48 ? 4.324 14.25 -12.195 1 96.38 48 SER B CA 1
ATOM 1359 C C . SER B 1 48 ? 5.691 13.656 -12.516 1 96.38 48 SER B C 1
ATOM 1361 O O . SER B 1 48 ? 5.781 12.523 -13.008 1 96.38 48 SER B O 1
ATOM 1363 N N . ASP B 1 49 ? 6.77 14.375 -12.312 1 97.06 49 ASP B N 1
ATOM 1364 C CA . ASP B 1 49 ? 8.109 13.875 -12.594 1 97.06 49 ASP B CA 1
ATOM 1365 C C . ASP B 1 49 ? 8.586 12.938 -11.477 1 97.06 49 ASP B C 1
ATOM 1367 O O . ASP B 1 49 ? 9.664 12.344 -11.578 1 97.06 49 ASP B O 1
ATOM 1371 N N . GLU B 1 50 ? 7.785 12.852 -10.398 1 96.75 50 GLU B N 1
ATOM 1372 C CA . GLU B 1 50 ? 8.031 11.945 -9.281 1 96.75 50 GLU B CA 1
ATOM 1373 C C . GLU B 1 50 ? 7.074 10.758 -9.32 1 96.75 50 GLU B C 1
ATOM 1375 O O . GLU B 1 50 ? 5.859 10.93 -9.156 1 96.75 50 GLU B O 1
ATOM 1380 N N . ASN B 1 51 ? 7.645 9.617 -9.5 1 95.69 51 ASN B N 1
ATOM 1381 C CA . ASN B 1 51 ? 6.77 8.445 -9.477 1 95.69 51 ASN B CA 1
ATOM 1382 C C . ASN B 1 51 ? 6.293 8.133 -8.055 1 95.69 51 ASN B C 1
ATOM 1384 O O . ASN B 1 51 ? 7.078 8.195 -7.109 1 95.69 51 ASN B O 1
ATOM 1388 N N . PRO B 1 52 ? 4.965 7.824 -7.918 1 97.06 52 PRO B N 1
ATOM 1389 C CA . PRO B 1 52 ? 4.574 7.273 -6.617 1 97.06 52 PRO B CA 1
ATOM 1390 C C . PRO B 1 52 ? 5.316 5.984 -6.277 1 97.06 52 PRO B C 1
ATOM 1392 O O . PRO B 1 52 ? 5.703 5.234 -7.176 1 97.06 52 PRO B O 1
ATOM 1395 N N . PRO B 1 53 ? 5.574 5.789 -4.965 1 95.75 53 PRO B N 1
ATOM 1396 C CA . PRO B 1 53 ? 6.184 4.504 -4.609 1 95.75 53 PRO B CA 1
ATOM 1397 C C . PRO B 1 53 ? 5.289 3.314 -4.945 1 95.75 53 PRO B C 1
ATOM 1399 O O . PRO B 1 53 ? 4.07 3.465 -5.055 1 95.75 53 PRO B O 1
ATOM 1402 N N . ALA B 1 54 ? 5.918 2.211 -5.199 1 94.06 54 ALA B N 1
ATOM 1403 C CA . ALA B 1 54 ? 5.145 0.983 -5.375 1 94.06 54 ALA B CA 1
ATOM 1404 C C . ALA B 1 54 ? 4.348 0.652 -4.117 1 94.06 54 ALA B C 1
ATOM 1406 O O . ALA B 1 54 ? 4.809 0.901 -3 1 94.06 54 ALA B O 1
ATOM 1407 N N . SER B 1 55 ? 3.195 0.122 -4.262 1 95.06 55 SER B N 1
ATOM 1408 C CA . SER B 1 55 ? 2.375 -0.163 -3.09 1 95.06 55 SER B CA 1
ATOM 1409 C C . SER B 1 55 ? 3.016 -1.232 -2.213 1 95.06 55 SER B C 1
ATOM 1411 O O . SER B 1 55 ? 3.152 -1.05 -1.002 1 95.06 55 SER B O 1
ATOM 1413 N N . ASN B 1 56 ? 3.354 -2.332 -2.85 1 95 56 ASN B N 1
ATOM 1414 C CA . ASN B 1 56 ? 3.99 -3.461 -2.18 1 95 56 ASN B CA 1
ATOM 1415 C C . ASN B 1 56 ? 3.322 -3.768 -0.843 1 95 56 ASN B C 1
ATOM 1417 O O . ASN B 1 56 ? 4 -4.062 0.142 1 95 56 ASN B O 1
ATOM 1421 N N . ILE B 1 57 ? 2.07 -3.529 -0.768 1 96.62 57 ILE B N 1
ATOM 1422 C CA . ILE B 1 57 ? 1.35 -3.828 0.466 1 96.62 57 ILE B CA 1
ATOM 1423 C C . ILE B 1 57 ? 1.376 -5.332 0.728 1 96.62 57 ILE B C 1
ATOM 1425 O O . ILE B 1 57 ? 1.57 -5.766 1.866 1 96.62 57 ILE B O 1
ATOM 1429 N N . LEU B 1 58 ? 1.15 -6.035 -0.315 1 97.56 58 LEU B N 1
ATOM 1430 C CA . LEU B 1 58 ? 1.167 -7.492 -0.299 1 97.56 58 LEU B CA 1
ATOM 1431 C C . LEU B 1 58 ? 2.24 -8.031 -1.237 1 97.56 58 LEU B C 1
ATOM 1433 O O . LEU B 1 58 ? 2.492 -7.461 -2.299 1 97.56 58 LEU B O 1
ATOM 1437 N N . ARG B 1 59 ? 2.891 -9.188 -0.839 1 97.5 59 ARG B N 1
ATOM 1438 C CA . ARG B 1 59 ? 3.898 -9.859 -1.649 1 97.5 59 ARG B CA 1
ATOM 1439 C C . ARG B 1 59 ? 3.547 -11.336 -1.839 1 97.5 59 ARG B C 1
ATOM 1441 O O . ARG B 1 59 ? 2.785 -11.906 -1.054 1 97.5 59 ARG B O 1
ATOM 1448 N N . LEU B 1 60 ? 4.078 -11.867 -2.865 1 98.38 60 LEU B N 1
ATOM 1449 C CA . LEU B 1 60 ? 3.836 -13.273 -3.164 1 98.38 60 LEU B CA 1
ATOM 1450 C C . LEU B 1 60 ? 5.109 -14.094 -2.994 1 98.38 60 LEU B C 1
ATOM 1452 O O . LEU B 1 60 ? 6.195 -13.656 -3.379 1 98.38 60 LEU B O 1
ATOM 1456 N N . ILE B 1 61 ? 4.961 -15.258 -2.428 1 98.56 61 ILE B N 1
ATOM 1457 C CA . ILE B 1 61 ? 6.02 -16.266 -2.354 1 98.56 61 ILE B CA 1
ATOM 1458 C C . ILE B 1 61 ? 5.629 -17.484 -3.184 1 98.56 61 ILE B C 1
ATOM 1460 O O . ILE B 1 61 ? 4.543 -18.031 -3.01 1 98.56 61 ILE B O 1
ATOM 1464 N N . TYR B 1 62 ? 6.445 -17.859 -4.027 1 98.62 62 TYR B N 1
ATOM 1465 C CA . TYR B 1 62 ? 6.262 -19.047 -4.855 1 98.62 62 TYR B CA 1
ATOM 1466 C C . TYR B 1 62 ? 7.5 -19.938 -4.82 1 98.62 62 TYR B C 1
ATOM 1468 O O . TYR B 1 62 ? 8.594 -19.5 -5.188 1 98.62 62 TYR B O 1
ATOM 1476 N N . GLN B 1 63 ? 7.309 -21.172 -4.344 1 97.31 63 GLN B N 1
ATOM 1477 C CA . GLN B 1 63 ? 8.391 -22.156 -4.281 1 97.31 63 GLN B CA 1
ATOM 1478 C C . GLN B 1 63 ? 9.578 -21.609 -3.49 1 97.31 63 GLN B C 1
ATOM 1480 O O . GLN B 1 63 ? 10.727 -21.734 -3.924 1 97.31 63 GLN B O 1
ATOM 1485 N N . GLY B 1 64 ? 9.227 -20.922 -2.434 1 96.94 64 GLY B N 1
ATOM 1486 C CA . GLY B 1 64 ? 10.227 -20.453 -1.487 1 96.94 64 GLY B CA 1
ATOM 1487 C C . GLY B 1 64 ? 10.883 -19.156 -1.905 1 96.94 64 GLY B C 1
ATOM 1488 O O . GLY B 1 64 ? 11.812 -18.688 -1.252 1 96.94 64 GLY B O 1
ATOM 1489 N N . ARG B 1 65 ? 10.398 -18.578 -2.975 1 97 65 ARG B N 1
ATOM 1490 C CA . ARG B 1 65 ? 10.992 -17.359 -3.523 1 97 65 ARG B CA 1
ATOM 1491 C C . ARG B 1 65 ? 9.984 -16.219 -3.539 1 97 65 ARG B C 1
ATOM 1493 O O . ARG B 1 65 ? 8.852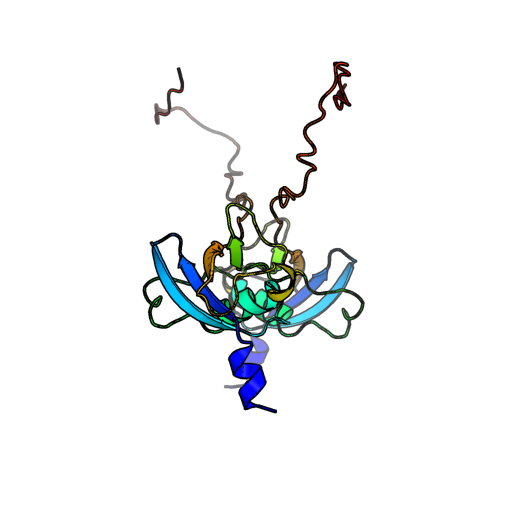 -16.391 -3.994 1 97 65 ARG B O 1
ATOM 1500 N N . PHE B 1 66 ? 10.43 -15.039 -3.023 1 97.31 66 PHE B N 1
ATOM 1501 C CA . PHE B 1 66 ? 9.617 -13.852 -3.199 1 97.31 66 PHE B CA 1
ATOM 1502 C C . PHE B 1 66 ? 9.586 -13.422 -4.66 1 97.31 66 PHE B C 1
ATOM 1504 O O . PHE B 1 66 ? 10.625 -13.391 -5.324 1 97.31 66 PHE B O 1
ATOM 1511 N N . LEU B 1 67 ? 8.43 -13.086 -5.117 1 97.62 67 LEU B N 1
ATOM 1512 C CA . LEU B 1 67 ? 8.305 -12.664 -6.508 1 97.62 67 LEU B CA 1
ATOM 1513 C C . LEU B 1 67 ? 8.367 -11.148 -6.621 1 97.62 67 LEU B C 1
ATOM 1515 O O . LEU B 1 67 ? 7.777 -10.43 -5.805 1 97.62 67 LEU B O 1
ATOM 1519 N N . HIS B 1 68 ? 9.195 -10.672 -7.559 1 96.94 68 HIS B N 1
ATOM 1520 C CA . HIS B 1 68 ? 9.234 -9.242 -7.836 1 96.94 68 HIS B CA 1
ATOM 1521 C C . HIS B 1 68 ? 7.934 -8.766 -8.469 1 96.94 68 HIS B C 1
ATOM 1523 O O . HIS B 1 68 ? 7.336 -9.477 -9.281 1 96.94 68 HIS B O 1
ATOM 1529 N N . GLY B 1 69 ? 7.555 -7.57 -8.164 1 97.31 69 GLY B N 1
ATOM 1530 C CA . GLY B 1 69 ? 6.293 -7.016 -8.625 1 97.31 69 GLY B CA 1
ATOM 1531 C C . GLY B 1 69 ? 6.207 -6.918 -10.141 1 97.31 69 GLY B C 1
ATOM 1532 O O . GLY B 1 69 ? 5.113 -6.988 -10.711 1 97.31 69 GLY B O 1
ATOM 1533 N N . ASN B 1 70 ? 7.301 -6.809 -10.773 1 97.19 70 ASN B N 1
ATOM 1534 C CA . ASN B 1 70 ? 7.328 -6.566 -12.211 1 97.19 70 ASN B CA 1
ATOM 1535 C C . ASN B 1 70 ? 7.203 -7.863 -13 1 97.19 70 ASN B C 1
ATOM 1537 O O . ASN B 1 70 ? 6.984 -7.84 -14.211 1 97.19 70 ASN B O 1
ATOM 1541 N N . VAL B 1 71 ? 7.336 -8.977 -12.414 1 98 71 VAL B N 1
ATOM 1542 C CA . VAL B 1 71 ? 7.266 -10.266 -13.102 1 98 71 VAL B CA 1
ATOM 1543 C C . VAL B 1 71 ? 5.816 -10.586 -13.461 1 98 71 VAL B C 1
ATOM 1545 O O . VAL B 1 71 ? 4.914 -10.391 -12.641 1 98 71 VAL B O 1
ATOM 1548 N N . THR B 1 72 ? 5.602 -10.992 -14.641 1 98.31 72 THR B N 1
ATOM 1549 C CA . THR B 1 72 ? 4.27 -11.422 -15.047 1 98.31 72 THR B CA 1
ATOM 1550 C C . THR B 1 72 ? 4.055 -12.898 -14.703 1 98.31 72 THR B C 1
ATOM 1552 O O . THR B 1 72 ? 5.016 -13.641 -14.523 1 98.31 72 THR B O 1
ATOM 1555 N N . LEU B 1 73 ? 2.801 -13.289 -14.633 1 97.56 73 LEU B N 1
ATOM 1556 C CA . LEU B 1 73 ? 2.5 -14.68 -14.32 1 97.56 73 LEU B CA 1
ATOM 1557 C C . LEU B 1 73 ? 2.992 -15.602 -15.422 1 97.56 73 LEU B C 1
ATOM 1559 O O . LEU B 1 73 ? 3.451 -16.719 -15.156 1 97.56 73 LEU B O 1
ATOM 1563 N N . GLY B 1 74 ? 2.865 -15.125 -16.672 1 96 74 GLY B N 1
ATOM 1564 C CA . GLY B 1 74 ? 3.355 -15.922 -17.781 1 96 74 GLY B CA 1
ATOM 1565 C C . GLY B 1 74 ? 4.855 -16.156 -17.734 1 96 74 GLY B C 1
ATOM 1566 O O . GLY B 1 74 ? 5.332 -17.234 -18.109 1 96 74 GLY B O 1
ATOM 1567 N N . ALA B 1 75 ? 5.547 -15.195 -17.297 1 97.12 75 ALA B N 1
ATOM 1568 C CA . ALA B 1 75 ? 7.004 -15.289 -17.25 1 97.12 75 ALA B CA 1
ATOM 1569 C C . ALA B 1 75 ? 7.449 -16.328 -16.219 1 97.12 75 ALA B C 1
ATOM 1571 O O . ALA B 1 75 ? 8.586 -16.797 -16.25 1 97.12 75 ALA B O 1
ATOM 1572 N N . LEU B 1 76 ? 6.676 -16.719 -15.289 1 96.88 76 LEU B N 1
ATOM 1573 C CA . LEU B 1 76 ? 7.008 -17.656 -14.227 1 96.88 76 LEU B CA 1
ATOM 1574 C C . LEU B 1 76 ? 6.953 -19.094 -14.742 1 96.88 76 LEU B C 1
ATOM 1576 O O . LEU B 1 76 ? 7.352 -20.016 -14.039 1 96.88 76 LEU B O 1
ATOM 1580 N N . GLN B 1 77 ? 6.477 -19.281 -15.945 1 95.38 77 GLN B N 1
ATOM 1581 C CA . GLN B 1 77 ? 6.387 -20.609 -16.547 1 95.38 77 GLN B CA 1
ATOM 1582 C C . GLN B 1 77 ? 5.637 -21.562 -15.633 1 95.38 77 GLN B C 1
ATOM 1584 O O . GLN B 1 77 ? 6.125 -22.656 -15.336 1 95.38 77 GLN B O 1
ATOM 1589 N N . LEU B 1 78 ? 4.434 -21.156 -15.32 1 96.31 78 LEU B N 1
ATOM 1590 C CA . LEU B 1 78 ? 3.588 -21.953 -14.43 1 96.31 78 LEU B CA 1
ATOM 1591 C C . LEU B 1 78 ? 2.965 -23.125 -15.18 1 96.31 78 LEU B C 1
ATOM 1593 O O . LEU B 1 78 ? 2.773 -23.062 -16.391 1 96.31 78 LEU B O 1
ATOM 1597 N N . PRO B 1 79 ? 2.701 -24.234 -14.43 1 93.5 79 PRO B N 1
ATOM 1598 C CA . PRO B 1 79 ? 2.016 -25.359 -15.07 1 93.5 79 PRO B CA 1
ATOM 1599 C C . PRO B 1 79 ? 0.665 -24.969 -15.664 1 93.5 79 PRO B C 1
ATOM 1601 O O . PRO B 1 79 ? -0.165 -24.359 -14.977 1 93.5 79 PRO B O 1
ATOM 1604 N N . GLN B 1 80 ? 0.429 -25.312 -16.938 1 87.31 80 GLN B N 1
ATOM 1605 C CA . GLN B 1 80 ? -0.792 -24.922 -17.625 1 87.31 80 GLN B CA 1
ATOM 1606 C C . GLN B 1 80 ? -1.962 -25.812 -17.234 1 87.31 80 GLN B C 1
ATOM 1608 O O . GLN B 1 80 ? -1.8 -27.031 -17.109 1 87.31 80 GLN B O 1
ATOM 1613 N N . GLY B 1 81 ? -3.078 -25.109 -17.125 1 88.44 81 GLY B N 1
ATOM 1614 C CA . GLY B 1 81 ? -4.293 -25.875 -16.859 1 88.44 81 GLY B CA 1
ATOM 1615 C C . GLY B 1 81 ? -4.363 -26.406 -15.445 1 88.44 81 GLY B C 1
ATOM 1616 O O . GLY B 1 81 ? -5.227 -27.219 -15.125 1 88.44 81 GLY B O 1
ATOM 1617 N N . LYS B 1 82 ? -3.432 -26.109 -14.609 1 95.06 82 LYS B N 1
ATOM 1618 C CA . LYS B 1 82 ? -3.434 -26.516 -13.211 1 95.06 82 LYS B CA 1
ATOM 1619 C C . LYS B 1 82 ? -3.545 -25.312 -12.289 1 95.06 82 LYS B C 1
ATOM 1621 O O . LYS B 1 82 ? -3.434 -24.172 -12.734 1 95.06 82 LYS B O 1
ATOM 1626 N N . THR B 1 83 ? -3.838 -25.656 -11.047 1 97.88 83 THR B N 1
ATOM 1627 C CA . THR B 1 83 ? -3.852 -24.625 -10.023 1 97.88 83 THR B CA 1
ATOM 1628 C C . THR B 1 83 ? -2.453 -24.406 -9.461 1 97.88 83 THR B C 1
ATOM 1630 O O . THR B 1 83 ? -1.764 -25.359 -9.102 1 97.88 83 THR B O 1
ATOM 1633 N N . THR B 1 84 ? -1.975 -23.172 -9.508 1 98.44 84 THR B N 1
ATOM 1634 C CA . THR B 1 84 ? -0.715 -22.812 -8.859 1 98.44 84 THR B CA 1
ATOM 1635 C C . THR B 1 84 ? -0.965 -22.219 -7.48 1 98.44 84 THR B C 1
ATOM 1637 O O . THR B 1 84 ? -1.826 -21.344 -7.324 1 98.44 84 THR B O 1
ATOM 1640 N N . VAL B 1 85 ? -0.206 -22.734 -6.484 1 98.75 85 VAL B N 1
ATOM 1641 C CA . VAL B 1 85 ? -0.383 -22.266 -5.113 1 98.75 85 VAL B CA 1
ATOM 1642 C C . VAL B 1 85 ? 0.746 -21.312 -4.742 1 98.75 85 VAL B C 1
ATOM 1644 O O . VAL B 1 85 ? 1.92 -21.594 -4.98 1 98.75 85 VAL B O 1
ATOM 1647 N N . MET B 1 86 ? 0.378 -20.141 -4.242 1 98.81 86 MET B N 1
ATOM 1648 C CA . MET B 1 86 ? 1.375 -19.188 -3.746 1 98.81 86 MET B CA 1
ATOM 1649 C C . MET B 1 86 ? 0.985 -18.656 -2.369 1 98.81 86 MET B C 1
ATOM 1651 O O . MET B 1 86 ? -0.201 -18.562 -2.051 1 98.81 86 MET B O 1
ATOM 1655 N N . HIS B 1 87 ? 1.964 -18.312 -1.541 1 98.88 87 HIS B N 1
ATOM 1656 C CA . HIS B 1 87 ? 1.702 -17.625 -0.281 1 98.88 87 HIS B CA 1
ATOM 1657 C C . HIS B 1 87 ? 1.533 -16.125 -0.496 1 98.88 87 HIS B C 1
ATOM 1659 O O . HIS B 1 87 ? 2.275 -15.523 -1.271 1 98.88 87 HIS B O 1
ATOM 1665 N N . LEU B 1 88 ? 0.536 -15.57 0.101 1 98.75 88 LEU B N 1
ATOM 1666 C CA . LEU B 1 88 ? 0.289 -14.133 0.137 1 98.75 88 LEU B CA 1
ATOM 1667 C C . LEU B 1 88 ? 0.663 -13.547 1.496 1 98.75 88 LEU B C 1
ATOM 1669 O O . LEU B 1 88 ? 0.078 -13.922 2.518 1 98.75 88 LEU B O 1
ATOM 1673 N N . VAL B 1 89 ? 1.66 -12.586 1.589 1 98 89 VAL B N 1
ATOM 1674 C CA . VAL B 1 89 ? 2.148 -12.086 2.869 1 98 89 VAL B CA 1
ATOM 1675 C C . VAL B 1 89 ? 2.207 -10.555 2.838 1 98 89 VAL B C 1
ATOM 1677 O O . VAL B 1 89 ? 2.389 -9.961 1.776 1 98 89 VAL B O 1
ATOM 1680 N N . PRO B 1 90 ? 1.969 -9.922 3.949 1 96.62 90 PRO B N 1
ATOM 1681 C CA . PRO B 1 90 ? 2.174 -8.469 4.016 1 96.62 90 PRO B CA 1
ATOM 1682 C C . PRO B 1 90 ? 3.641 -8.078 3.861 1 96.62 90 PRO B C 1
ATOM 1684 O O . PRO B 1 90 ? 4.535 -8.859 4.188 1 96.62 90 PRO B O 1
ATOM 1687 N N . ARG B 1 91 ? 3.795 -6.844 3.383 1 92.75 91 ARG B N 1
ATOM 1688 C CA . ARG B 1 91 ? 5.156 -6.32 3.357 1 92.75 91 ARG B CA 1
ATOM 1689 C C . ARG B 1 91 ? 5.703 -6.145 4.77 1 92.75 91 ARG B C 1
ATOM 1691 O O . ARG B 1 91 ? 4.98 -5.719 5.672 1 92.75 91 ARG B O 1
ATOM 1698 N N . GLU B 1 92 ? 6.949 -6.562 5.008 1 82.06 92 GLU B N 1
ATOM 1699 C CA . GLU B 1 92 ? 7.574 -6.414 6.32 1 82.06 92 GLU B CA 1
ATOM 1700 C C . GLU B 1 92 ? 7.938 -4.957 6.594 1 82.06 92 GLU B C 1
ATOM 1702 O O . GLU B 1 92 ? 8.383 -4.238 5.695 1 82.06 92 GLU B O 1
ATOM 1707 N N . ASN B 1 93 ? 7.504 -4.516 7.75 1 69.81 93 ASN B N 1
ATOM 1708 C CA . ASN B 1 93 ? 7.785 -3.143 8.148 1 69.81 93 ASN B CA 1
ATOM 1709 C C . ASN B 1 93 ? 9.047 -3.057 9.008 1 69.81 93 ASN B C 1
ATOM 1711 O O . ASN B 1 93 ? 9.406 -4.016 9.695 1 69.81 93 ASN B O 1
ATOM 1715 N N . 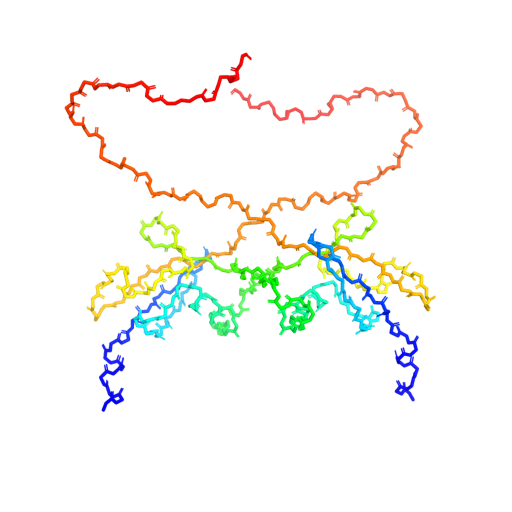LEU B 1 94 ? 9.805 -2.002 8.742 1 64.81 94 LEU B N 1
ATOM 1716 C CA . LEU B 1 94 ? 10.852 -1.69 9.711 1 64.81 94 LEU B CA 1
ATOM 1717 C C . LEU B 1 94 ? 10.258 -1.252 11.039 1 64.81 94 LEU B C 1
ATOM 1719 O O . LEU B 1 94 ? 9.164 -0.676 11.078 1 64.81 94 LEU B O 1
ATOM 1723 N N . PRO B 1 95 ? 10.781 -1.731 12.219 1 57.19 95 PRO B N 1
ATOM 1724 C CA . PRO B 1 95 ? 10.258 -1.317 13.516 1 57.19 95 PRO B CA 1
ATOM 1725 C C . PRO B 1 95 ? 10.047 0.192 13.617 1 57.19 95 PRO B C 1
ATOM 1727 O O . PRO B 1 95 ? 10.836 0.966 13.078 1 57.19 95 PRO B O 1
ATOM 1730 N N . GLU B 1 96 ? 8.82 0.575 13.578 1 55.84 96 GLU B N 1
ATOM 1731 C CA . GLU B 1 96 ? 8.57 1.989 13.828 1 55.84 96 GLU B CA 1
ATOM 1732 C C . GLU B 1 96 ? 9.219 2.443 15.133 1 55.84 96 GLU B C 1
ATOM 1734 O O . GLU B 1 96 ? 9.031 1.818 16.188 1 55.84 96 GLU B O 1
ATOM 1739 N N . SER B 1 97 ? 10.438 2.93 15.172 1 50.22 97 SER B N 1
ATOM 1740 C CA . SER B 1 97 ? 10.969 3.521 16.391 1 50.22 97 SER B CA 1
ATOM 1741 C C . SER B 1 97 ? 9.922 4.379 17.094 1 50.22 97 SER B C 1
ATOM 1743 O O . SER B 1 97 ? 9.422 5.355 16.516 1 50.22 97 SER B O 1
ATOM 1745 N N . ASN B 1 98 ? 8.992 3.832 17.578 1 48.03 98 ASN B N 1
ATOM 1746 C CA . ASN B 1 98 ? 8.156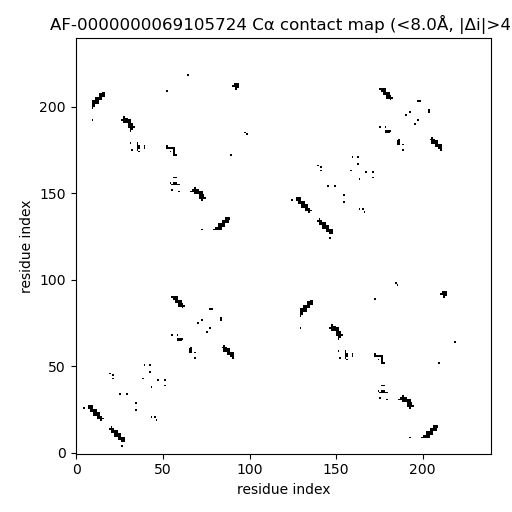 4.684 18.422 1 48.03 98 ASN B CA 1
ATOM 1747 C C . ASN B 1 98 ? 9 5.664 19.234 1 48.03 98 ASN B C 1
ATOM 1749 O O . ASN B 1 98 ? 9.781 5.258 20.094 1 48.03 98 ASN B O 1
ATOM 1753 N N . ASN B 1 99 ? 9.531 6.691 18.719 1 43.06 99 ASN B N 1
ATOM 1754 C CA . ASN B 1 99 ? 10.133 7.734 19.547 1 43.06 99 ASN B CA 1
ATOM 1755 C C . ASN B 1 99 ? 9.25 8.078 20.734 1 43.06 99 ASN B C 1
ATOM 1757 O O . ASN B 1 99 ? 8.703 9.188 20.812 1 43.06 99 ASN B O 1
ATOM 1761 N N . GLN B 1 100 ? 8.445 7.336 21.141 1 38.47 100 GLN B N 1
ATOM 1762 C CA . GLN B 1 100 ? 7.879 7.754 22.422 1 38.47 100 GLN B CA 1
ATOM 1763 C C . GLN B 1 100 ? 8.961 7.883 23.484 1 38.47 100 GLN B C 1
ATOM 1765 O O . GLN B 1 100 ? 8.734 7.539 24.641 1 38.47 100 GLN B O 1
ATOM 1770 N N . GLY B 1 101 ? 10.344 7.832 23.344 1 33.78 101 GLY B N 1
ATOM 1771 C CA . GLY B 1 101 ? 11.109 8.008 24.562 1 33.78 101 GLY B CA 1
ATOM 1772 C C . GLY B 1 101 ? 10.742 9.266 25.328 1 33.78 101 GLY B C 1
ATOM 1773 O O . GLY B 1 101 ? 10.117 10.172 24.781 1 33.78 101 GLY B O 1
ATOM 1774 N N . GLN B 1 102 ? 10.898 9.148 26.766 1 34.47 102 GLN B N 1
ATOM 1775 C CA . GLN B 1 102 ? 11.047 9.797 28.062 1 34.47 102 GLN B CA 1
ATOM 1776 C C . GLN B 1 102 ? 12.055 10.945 27.984 1 34.47 102 GLN B C 1
ATOM 1778 O O . GLN B 1 102 ? 13.258 10.711 27.859 1 34.47 102 GLN B O 1
ATOM 1783 N N . LEU B 1 103 ? 12.031 11.844 27.219 1 34.56 103 LEU B N 1
ATOM 1784 C CA . LEU B 1 103 ? 12.938 12.922 27.594 1 34.56 103 LEU B CA 1
ATOM 1785 C C . LEU B 1 103 ? 12.75 13.289 29.062 1 34.56 103 LEU B C 1
ATOM 1787 O O . LEU B 1 103 ? 13.219 14.336 29.516 1 34.56 103 LEU B O 1
ATOM 1791 N N . LYS B 1 104 ? 11.969 12.648 29.875 1 30.59 104 LYS B N 1
ATOM 1792 C CA . LYS B 1 104 ? 12.156 13.172 31.219 1 30.59 104 LYS B CA 1
ATOM 1793 C C . LYS B 1 104 ? 13.539 12.812 31.766 1 30.59 104 LYS B C 1
ATOM 1795 O O . LYS B 1 104 ? 13.789 11.664 32.125 1 30.59 104 LYS B O 1
ATOM 1800 N N . LYS B 1 105 ? 14.656 13.273 31.297 1 29.38 105 LYS B N 1
ATOM 1801 C CA . LYS B 1 105 ? 15.977 13.055 31.891 1 29.38 105 LYS B CA 1
ATOM 1802 C C . LYS B 1 105 ? 15.93 13.227 33.406 1 29.38 105 LYS B C 1
ATOM 1804 O O . LYS B 1 105 ? 16.656 12.555 34.125 1 29.38 105 LYS B O 1
ATOM 1809 N N . ASP B 1 106 ? 15.812 14.43 33.906 1 27.48 106 ASP B N 1
ATOM 1810 C CA . ASP B 1 106 ? 16.781 14.805 34.938 1 27.48 106 ASP B CA 1
ATOM 1811 C C . ASP B 1 106 ? 16.516 14.055 36.219 1 27.48 106 ASP B C 1
ATOM 1813 O O . ASP B 1 106 ? 17.438 13.508 36.844 1 27.48 106 ASP B O 1
ATOM 1817 N N . LYS B 1 107 ? 16.047 14.789 37.375 1 25.78 107 LYS B N 1
ATOM 1818 C CA . LYS B 1 107 ? 16.719 14.867 38.656 1 25.78 107 LYS B CA 1
ATOM 1819 C C . LYS B 1 107 ? 16.656 13.539 39.406 1 25.78 107 LYS B C 1
ATOM 1821 O O . LYS B 1 107 ? 17.672 13.086 39.938 1 25.78 107 LYS B O 1
ATOM 1826 N N . SER B 1 108 ? 15.555 13.312 40.188 1 25.69 108 SER B N 1
ATOM 1827 C CA . SER B 1 108 ? 15.742 12.883 41.562 1 25.69 108 SER B CA 1
ATOM 1828 C C . SER B 1 108 ? 16.062 11.391 41.656 1 25.69 108 SER B C 1
ATOM 1830 O O . SER B 1 108 ? 15.969 10.68 40.656 1 25.69 108 SER B O 1
ATOM 1832 N N . GLY B 1 109 ? 15.391 10.547 42.531 1 24.42 109 GLY B N 1
ATOM 1833 C CA . GLY B 1 109 ? 15.711 9.672 43.656 1 24.42 109 GLY B CA 1
ATOM 1834 C C . GLY B 1 109 ? 16.047 8.258 43.219 1 24.42 109 GLY B C 1
ATOM 1835 O O . GLY B 1 109 ? 15.992 7.926 42.031 1 24.42 109 GLY B O 1
ATOM 1836 N N . GLU B 1 110 ? 15.672 7.105 44.031 1 26.77 110 GLU B N 1
ATOM 1837 C CA . GLU B 1 110 ? 16.047 5.844 44.656 1 26.77 110 GLU B CA 1
ATOM 1838 C C . GLU B 1 110 ? 15.797 4.664 43.719 1 26.77 110 GLU B C 1
ATOM 1840 O O . GLU B 1 110 ? 16.656 3.793 43.562 1 26.77 110 GLU B O 1
ATOM 1845 N N . SER B 1 111 ? 14.539 4.047 43.562 1 25.56 111 SER B N 1
ATOM 1846 C CA . SER B 1 111 ? 14.359 2.688 44.062 1 25.56 111 SER B CA 1
ATOM 1847 C C . SER B 1 111 ? 14.781 1.657 43.031 1 25.56 111 SER B C 1
ATOM 1849 O O . SER B 1 111 ? 15 1.999 41.875 1 25.56 111 SER B O 1
ATOM 1851 N N . ASN B 1 112 ? 13.883 0.53 42.781 1 22.39 112 ASN B N 1
ATOM 1852 C CA . ASN B 1 112 ? 13.766 -0.921 42.875 1 22.39 112 ASN B CA 1
ATOM 1853 C C . ASN B 1 112 ? 14.055 -1.591 41.531 1 22.39 112 ASN B C 1
ATOM 1855 O O . ASN B 1 112 ? 14.07 -0.93 40.5 1 22.39 112 ASN B O 1
ATOM 1859 N N . CYS B 1 113 ? 13.781 -2.896 41.312 1 24.31 113 CYS B N 1
ATOM 1860 C CA . CYS B 1 113 ? 14.172 -4.254 40.969 1 24.31 113 CYS B CA 1
ATOM 1861 C C . CYS B 1 113 ? 13.789 -4.574 39.531 1 24.31 113 CYS B C 1
ATOM 1863 O O . CYS B 1 113 ? 14.055 -5.676 39.031 1 24.31 113 CYS B O 1
ATOM 1865 N N . SER B 1 114 ? 13.078 -3.77 38.75 1 22.33 114 SER B N 1
ATOM 1866 C CA . SER B 1 114 ? 12.219 -4.625 37.938 1 22.33 114 SER B CA 1
ATOM 1867 C C . SER B 1 114 ? 13.039 -5.516 37 1 22.33 114 SER B C 1
ATOM 1869 O O . SER B 1 114 ? 14.156 -5.164 36.656 1 22.33 114 SER B O 1
ATOM 1871 N N . ASN B 1 115 ? 12.406 -6.137 36 1 23.17 115 ASN B N 1
ATOM 1872 C CA . ASN B 1 115 ? 12.227 -7.488 35.469 1 23.17 115 ASN B CA 1
ATOM 1873 C C . ASN B 1 115 ? 13.422 -7.918 34.625 1 23.17 115 ASN B C 1
ATOM 1875 O O . ASN B 1 115 ? 14.164 -7.074 34.125 1 23.17 115 ASN B O 1
ATOM 1879 N N . CYS B 1 116 ? 13.367 -9.055 33.75 1 22.48 116 CYS B N 1
ATOM 1880 C CA . CYS B 1 116 ? 13.789 -10.445 33.656 1 22.48 116 CYS B CA 1
ATOM 1881 C C . CYS B 1 116 ? 14.852 -10.609 32.594 1 22.48 116 CYS B C 1
ATOM 1883 O O . CYS B 1 116 ? 15.742 -11.461 32.719 1 22.48 116 CYS B O 1
ATOM 1885 N N . CYS B 1 117 ? 14.836 -10.32 31.281 1 23.55 117 CYS B N 1
ATOM 1886 C CA . CYS B 1 117 ? 15.227 -11.516 30.547 1 23.55 117 CYS B CA 1
ATOM 1887 C C . CYS B 1 117 ? 16.75 -11.648 30.5 1 23.55 117 CYS B C 1
ATOM 1889 O O . CYS B 1 117 ? 17.453 -10.68 30.234 1 23.55 117 CYS B O 1
ATOM 1891 N N . VAL B 1 118 ? 17.359 -12.664 31.188 1 25.31 118 VAL B N 1
ATOM 1892 C CA . VAL B 1 118 ? 18.562 -13.359 31.641 1 25.31 118 VAL B CA 1
ATOM 1893 C C . VAL B 1 118 ? 19.328 -13.891 30.422 1 25.31 118 VAL B C 1
ATOM 1895 O O . VAL B 1 118 ? 19.172 -15.055 30.047 1 25.31 118 VAL B O 1
ATOM 1898 N N . ILE B 1 119 ? 19.453 -13.445 29.188 1 22.53 119 ILE B N 1
ATOM 1899 C CA . ILE B 1 119 ? 20.281 -14.391 28.469 1 22.53 119 ILE B CA 1
ATOM 1900 C C . ILE B 1 119 ? 21.656 -14.484 29.141 1 22.53 119 ILE B C 1
ATOM 1902 O O . ILE B 1 119 ? 22.266 -13.461 29.453 1 22.53 119 ILE B O 1
ATOM 1906 N N . VAL B 1 120 ? 21.953 -15.789 29.719 1 25.41 120 VAL B N 1
ATOM 1907 C CA . VAL B 1 120 ? 23.109 -16.453 30.297 1 25.41 120 VAL B CA 1
ATOM 1908 C C . VAL B 1 120 ? 24.312 -16.312 29.359 1 25.41 120 VAL B C 1
ATOM 1910 O O . VAL B 1 120 ? 24.188 -16.469 28.156 1 25.41 120 VA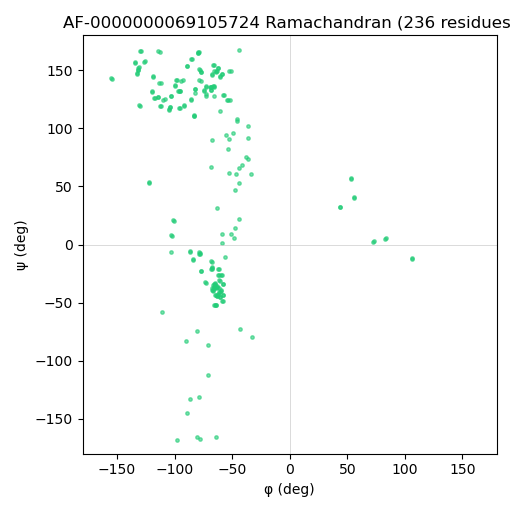L B O 1
#